Protein AF-A0A954WJZ1-F1 (afdb_monomer_lite)

Foldseek 3Di:
DCPVPQQAPQDDPPPAGDPPQLALDLVQLVLFQVVLLVVLQVVQFLSLLQQLFPQFTAFRWDWDQDPPPRDIDIDQQDFDDPVPDGHNSGRVVLQQDPGRDNHPSGHHPDPDGDGHDLLRLSNQLVQQDPAWGHQQSSQQCCLCQQLVDHADDDDPPDDPDQDPALQDDSLVSCPVCVPPVNCSRSVRTNQLRLLLSCAISSSHGHQFDWGWDPVQQQVDADPVRGGSTYTDTDGGQNKGWDDPSVDPQLTDIDRHVSRVSNSSSPDPSSLLSVLQVLLCVLQVHHDDPVCVVLSVQLSCQCVVVNRGPVSSNVSNCPDCSNVDDDDDD

pLDDT: mean 86.02, std 16.54, range [28.98, 98.75]

Radius of gyration: 22.66 Å; chains: 1; bounding box: 57×56×74 Å

Sequence (329 aa):
FANEWEELGGQFPKGFTDIRGALHSPTSLVADTDALIQYVLEQDKEVLRTLLTIDVTYANATWKQDKATRQLVLAPAFVRNENNHRGIGEPHYVYGFEKWPQHQPAQPPSDQPRLGVLMQPAWLVAHSTNFENDPVRRGRWIRERLLGQTVPDLPIDVAAQVPDDPHRTYRDRLTVTRDNKCWKCHQWMDDLGLPFEQFTHYGLHRDAELVEDEATSRKRLHRNGEPIKQFHPQSLDTTGVIDLTEDPQLDGPVRDPYELVRRLADSQRVRQVFVRHAFRYFLGRNETLADASVLQAADRAYVNSGGSFRELVISLLTSDSFLYRVVDD

Secondary structure (DSSP, 8-state):
--HHHHHTTT--STT----TT----HHHHHHHHHHHHHHHHHHTSSHHHHHHH---B-SS--EEE-TTT--EEEPPP----GGG--STTSGGGTTT-SS--SSSSB--SSSS---TGGGSHHHHHHTB-SSSB-HHHHHHHHHHHTS---PPPPPTT--------TTS-HHHHGGGGGSHHHHHHHTTTHHHHGGGGGB-TT--B-SEEEEE-HHHHTTSB-TTS-B---EEEEEPP--EEE-SSS-TTT-EEESSHHHHHHHHHT-HHHHHHHHHHHHHHHHSS---GGGHHHHHHHHHHHHHTTS-HHHHHHHHHTSHHHH--PPP-

Structure (mmCIF, N/CA/C/O backbone):
data_AF-A0A954WJZ1-F1
#
_entry.id   AF-A0A954WJZ1-F1
#
loop_
_atom_site.group_PDB
_atom_site.id
_atom_site.type_symbol
_atom_site.label_atom_id
_atom_site.label_alt_id
_atom_site.label_comp_id
_atom_site.label_asym_id
_atom_site.label_entity_id
_atom_site.label_seq_id
_atom_site.pdbx_PDB_ins_code
_atom_site.Cartn_x
_atom_site.Cartn_y
_atom_site.Cartn_z
_atom_site.occupancy
_atom_site.B_iso_or_equiv
_atom_site.auth_seq_id
_atom_site.auth_comp_id
_atom_site.auth_asym_id
_atom_site.auth_atom_id
_atom_site.pdbx_PDB_model_num
ATOM 1 N N . PHE A 1 1 ? 22.838 6.850 -9.465 1.00 33.59 1 PHE A N 1
ATOM 2 C CA . PHE A 1 1 ? 21.681 7.772 -9.537 1.00 33.59 1 PHE A CA 1
ATOM 3 C C . PHE A 1 1 ? 21.538 8.418 -10.926 1.00 33.59 1 PHE A C 1
ATOM 5 O O . PHE A 1 1 ? 20.743 9.335 -11.062 1.00 33.59 1 PHE A O 1
ATOM 12 N N . ALA A 1 2 ? 22.263 7.954 -11.958 1.00 28.98 2 ALA A N 1
ATOM 13 C CA . ALA A 1 2 ? 22.262 8.539 -13.309 1.00 28.98 2 ALA A CA 1
ATOM 14 C C . ALA A 1 2 ? 22.092 7.489 -14.433 1.00 28.98 2 ALA A C 1
ATOM 16 O O . ALA A 1 2 ? 22.175 7.818 -15.610 1.00 28.98 2 ALA A O 1
ATOM 17 N N . ASN A 1 3 ? 21.868 6.224 -14.078 1.00 37.19 3 ASN A N 1
ATOM 18 C CA . ASN A 1 3 ? 22.307 5.111 -14.911 1.00 37.19 3 ASN A CA 1
ATOM 19 C C . ASN A 1 3 ? 21.265 4.728 -15.981 1.00 37.19 3 ASN A C 1
ATOM 21 O O . ASN A 1 3 ? 21.633 4.585 -17.133 1.00 37.19 3 ASN A O 1
ATOM 25 N N . GLU A 1 4 ? 19.965 4.684 -15.667 1.00 40.34 4 GLU A N 1
ATOM 26 C CA . GLU A 1 4 ? 18.930 4.483 -16.704 1.00 40.34 4 GLU A CA 1
ATOM 27 C C . GLU A 1 4 ? 18.775 5.718 -17.616 1.00 40.34 4 GLU A C 1
ATOM 29 O O . GLU A 1 4 ? 18.411 5.610 -18.782 1.00 40.34 4 GLU A O 1
ATOM 34 N N . TRP A 1 5 ? 19.076 6.922 -17.118 1.00 41.53 5 TRP A N 1
ATOM 35 C CA . TRP A 1 5 ? 18.821 8.177 -17.837 1.00 41.53 5 TRP A CA 1
ATOM 36 C C . TRP A 1 5 ? 19.837 8.483 -18.949 1.00 41.53 5 TRP A C 1
ATOM 38 O O . TRP A 1 5 ? 19.442 8.974 -20.009 1.00 41.53 5 TRP A O 1
ATOM 48 N N . GLU A 1 6 ? 21.127 8.199 -18.730 1.00 38.09 6 GLU A N 1
ATOM 49 C CA . GLU A 1 6 ? 22.155 8.345 -19.776 1.00 38.09 6 GLU A CA 1
ATOM 50 C C . GLU A 1 6 ? 21.966 7.319 -20.903 1.00 38.09 6 GLU A C 1
ATOM 52 O O . GLU A 1 6 ? 22.290 7.597 -22.058 1.00 38.09 6 GLU A O 1
ATOM 57 N N . GLU A 1 7 ? 21.372 6.170 -20.581 1.00 41.75 7 GLU A N 1
ATOM 58 C CA . GLU A 1 7 ? 21.158 5.062 -21.507 1.00 41.75 7 GLU A CA 1
ATOM 59 C C . GLU A 1 7 ? 19.875 5.246 -22.352 1.00 41.75 7 GLU A C 1
ATOM 61 O O . GLU A 1 7 ? 19.848 4.887 -23.527 1.00 41.75 7 GLU A O 1
ATOM 66 N N . LEU A 1 8 ? 18.843 5.919 -21.825 1.00 39.34 8 LEU A N 1
ATOM 67 C CA . LEU A 1 8 ? 17.541 6.121 -22.486 1.00 39.34 8 LEU A CA 1
ATOM 68 C C . LEU A 1 8 ? 17.459 7.265 -23.518 1.00 39.34 8 LEU A C 1
ATOM 70 O O . LEU A 1 8 ? 16.374 7.569 -24.021 1.00 39.34 8 LEU A O 1
ATOM 74 N N . GLY A 1 9 ? 18.562 7.941 -23.850 1.00 37.69 9 GLY A N 1
ATOM 75 C CA . GLY A 1 9 ? 18.594 8.913 -24.958 1.00 37.69 9 GLY A CA 1
ATOM 76 C C . GLY A 1 9 ? 17.612 10.097 -24.849 1.00 37.69 9 GLY A C 1
ATOM 77 O O . GLY A 1 9 ? 17.350 10.775 -25.844 1.00 37.69 9 GLY A O 1
ATOM 78 N N . GLY A 1 10 ? 17.066 10.369 -23.658 1.00 35.94 10 GLY A N 1
ATOM 79 C CA . GLY A 1 10 ? 16.275 11.566 -23.370 1.00 35.94 10 GLY A CA 1
ATOM 80 C C . GLY A 1 10 ? 14.876 11.645 -23.995 1.00 35.94 10 GLY A C 1
ATOM 81 O O . GLY A 1 10 ? 14.373 12.757 -24.147 1.00 35.94 10 GLY A O 1
ATOM 82 N N . GLN A 1 11 ? 14.223 10.532 -24.347 1.00 36.09 11 GLN A N 1
ATOM 83 C CA . GLN A 1 11 ? 12.847 10.570 -24.866 1.00 36.09 11 GLN A CA 1
ATOM 84 C C . GLN A 1 11 ? 11.838 10.011 -23.861 1.00 36.09 11 GLN A C 1
ATOM 86 O O . GLN A 1 11 ? 11.503 8.832 -23.874 1.00 36.09 11 GLN A O 1
ATOM 91 N N . PHE A 1 12 ? 11.293 10.888 -23.020 1.00 45.19 12 PHE A N 1
ATOM 92 C CA . PHE A 1 12 ? 9.946 10.654 -22.503 1.00 45.19 12 PHE A CA 1
ATOM 93 C C . PHE A 1 12 ? 8.913 10.814 -23.639 1.00 45.19 12 PHE A C 1
ATOM 95 O O . PHE A 1 12 ? 9.229 11.421 -24.673 1.00 45.19 12 PHE A O 1
ATOM 102 N N . PRO A 1 13 ? 7.660 10.347 -23.456 1.00 37.84 13 PRO A N 1
ATOM 103 C CA . PRO A 1 13 ? 6.542 10.740 -24.311 1.00 37.84 13 PRO A CA 1
ATOM 104 C C . PRO A 1 13 ? 6.539 12.257 -24.551 1.00 37.84 13 PRO A C 1
ATOM 106 O O . PRO A 1 13 ? 6.867 13.035 -23.650 1.00 37.84 13 PRO A O 1
ATOM 109 N N . LYS A 1 14 ? 6.186 12.684 -25.773 1.00 33.81 14 LYS A N 1
ATOM 110 C CA . LYS A 1 14 ? 6.123 14.105 -26.159 1.00 33.81 14 LYS A CA 1
ATOM 111 C C . LYS A 1 14 ? 5.379 14.914 -25.086 1.00 33.81 14 LYS A C 1
ATOM 113 O O . LYS A 1 14 ? 4.168 14.787 -24.969 1.00 33.81 14 LYS A O 1
ATOM 118 N N . GLY A 1 15 ? 6.110 15.743 -24.337 1.00 39.09 15 GLY A N 1
ATOM 119 C CA . GLY A 1 15 ? 5.565 16.562 -23.246 1.00 39.09 15 GLY A CA 1
ATOM 120 C C . GLY A 1 15 ? 6.453 16.628 -22.002 1.00 39.09 15 GLY A C 1
ATOM 121 O O . GLY A 1 15 ? 6.400 17.619 -21.281 1.00 39.09 15 GLY A O 1
ATOM 122 N N . PHE A 1 16 ? 7.327 15.642 -21.789 1.00 41.12 16 PHE A N 1
ATOM 123 C CA . PHE A 1 16 ? 8.208 15.609 -20.622 1.00 41.12 16 PHE A CA 1
ATOM 124 C C . PHE A 1 16 ? 9.671 15.738 -21.052 1.00 41.12 16 PHE A C 1
ATOM 126 O O . PHE A 1 16 ? 10.186 14.956 -21.843 1.00 41.12 16 PHE A O 1
ATOM 133 N N . THR A 1 17 ? 10.359 16.761 -20.559 1.00 33.97 17 THR A N 1
ATOM 134 C CA . THR A 1 17 ? 11.785 16.971 -20.820 1.00 33.97 17 THR A CA 1
ATOM 135 C C . THR A 1 17 ? 12.510 17.101 -19.493 1.00 33.97 17 THR A C 1
ATOM 137 O O . THR A 1 17 ? 12.150 17.952 -18.687 1.00 33.97 17 THR A O 1
ATOM 140 N N . ASP A 1 18 ? 13.557 16.293 -19.339 1.00 37.16 18 ASP A N 1
ATOM 141 C CA . ASP A 1 18 ? 14.585 16.363 -18.296 1.00 37.16 18 ASP A CA 1
ATOM 142 C C . ASP A 1 18 ? 14.187 15.840 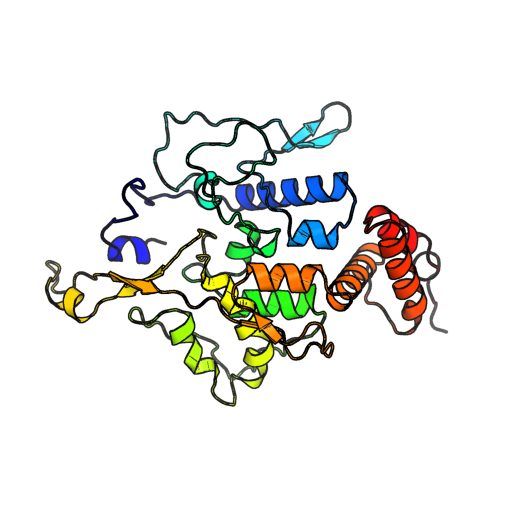-16.893 1.00 37.16 18 ASP A C 1
ATOM 144 O O . ASP A 1 18 ? 13.398 16.442 -16.167 1.00 37.16 18 ASP A O 1
ATOM 148 N N . ILE A 1 19 ? 14.782 14.702 -16.499 1.00 45.09 19 ILE A N 1
ATOM 149 C CA . ILE A 1 19 ? 14.840 14.221 -15.100 1.00 45.09 19 ILE A CA 1
ATOM 150 C C . ILE A 1 19 ? 16.206 14.486 -14.454 1.00 45.09 19 ILE A C 1
ATOM 152 O O . ILE A 1 19 ? 16.438 14.037 -13.329 1.00 45.09 19 ILE A O 1
ATOM 156 N N . ARG A 1 20 ? 17.125 15.225 -15.101 1.00 32.31 20 ARG A N 1
ATOM 157 C CA . ARG A 1 20 ? 18.364 15.629 -14.422 1.00 32.31 20 ARG A CA 1
ATOM 158 C C . ARG A 1 20 ? 18.021 16.489 -13.215 1.00 32.31 20 ARG A C 1
ATOM 160 O O . ARG A 1 20 ? 17.544 17.610 -13.348 1.00 32.31 20 ARG A O 1
ATOM 167 N N . GLY A 1 21 ? 18.274 15.943 -12.031 1.00 37.75 21 GLY A N 1
ATOM 168 C CA . GLY A 1 21 ? 17.964 16.614 -10.776 1.00 37.75 21 GLY A CA 1
ATOM 169 C C . GLY A 1 21 ? 16.488 16.565 -10.395 1.00 37.75 21 GLY A C 1
ATOM 170 O O . GLY A 1 21 ? 16.047 17.454 -9.670 1.00 37.75 21 GLY A O 1
ATOM 171 N N . ALA A 1 22 ? 15.729 15.553 -10.843 1.00 45.59 22 ALA A N 1
ATOM 172 C CA . ALA A 1 22 ? 14.424 15.291 -10.255 1.00 45.59 22 ALA A CA 1
ATOM 173 C C . ALA A 1 22 ? 14.605 15.094 -8.742 1.00 45.59 22 ALA A C 1
ATOM 175 O O . ALA A 1 22 ? 15.172 14.096 -8.293 1.00 45.59 22 ALA A O 1
ATOM 176 N N . LEU A 1 23 ? 14.209 16.101 -7.962 1.00 49.25 23 LEU A N 1
ATOM 177 C CA . LEU A 1 23 ? 14.318 16.097 -6.514 1.00 49.25 23 LEU A CA 1
ATOM 178 C C . LEU A 1 23 ? 13.297 15.092 -5.997 1.00 49.25 23 LEU A C 1
ATOM 180 O O . LEU A 1 23 ? 12.153 15.426 -5.703 1.00 49.25 23 LEU A O 1
ATOM 184 N N . HIS A 1 24 ? 13.714 13.832 -5.904 1.00 62.00 24 HIS A N 1
ATOM 185 C CA . HIS A 1 24 ? 12.973 12.860 -5.132 1.00 62.00 24 HIS A CA 1
ATOM 186 C C . HIS A 1 24 ? 12.892 13.407 -3.703 1.00 62.00 24 HIS A C 1
ATOM 188 O O . HIS A 1 24 ? 13.911 13.560 -3.028 1.00 62.00 24 HIS A O 1
ATOM 194 N N . SER A 1 25 ? 11.681 13.769 -3.279 1.00 72.12 25 SER A N 1
ATOM 195 C CA . SER A 1 25 ? 11.397 14.315 -1.953 1.00 72.12 25 SER A CA 1
ATOM 196 C C . SER A 1 25 ? 10.607 13.274 -1.160 1.00 72.12 25 SER A C 1
ATOM 198 O O . SER A 1 25 ? 9.376 13.360 -1.106 1.00 72.12 25 SER A O 1
ATOM 200 N N . PRO A 1 26 ? 11.275 12.265 -0.559 1.00 78.00 26 PRO A N 1
ATOM 201 C CA . PRO A 1 26 ? 10.601 11.233 0.224 1.00 78.00 26 PRO A CA 1
ATOM 202 C C . PRO A 1 26 ? 9.686 11.819 1.297 1.00 78.00 26 PRO A C 1
ATOM 204 O O . PRO A 1 26 ? 8.586 11.327 1.513 1.00 78.00 26 PRO A O 1
ATOM 207 N N . THR A 1 27 ? 10.113 12.910 1.935 1.00 81.94 27 THR A N 1
ATOM 208 C CA . THR A 1 27 ? 9.340 13.598 2.973 1.00 81.94 27 THR A CA 1
ATOM 209 C C . THR A 1 27 ? 8.032 14.171 2.437 1.00 81.94 27 THR A C 1
ATOM 211 O O . THR A 1 27 ? 7.027 14.114 3.136 1.00 81.94 27 THR A O 1
ATOM 214 N N . SER A 1 28 ? 8.015 14.675 1.199 1.00 83.88 28 SER A N 1
ATOM 215 C CA . SER A 1 28 ? 6.784 15.136 0.550 1.00 83.88 28 SER A CA 1
ATOM 216 C C . SER A 1 28 ? 5.842 13.973 0.243 1.00 83.88 28 SER A C 1
ATOM 218 O O . SER A 1 28 ? 4.664 14.070 0.556 1.00 83.88 28 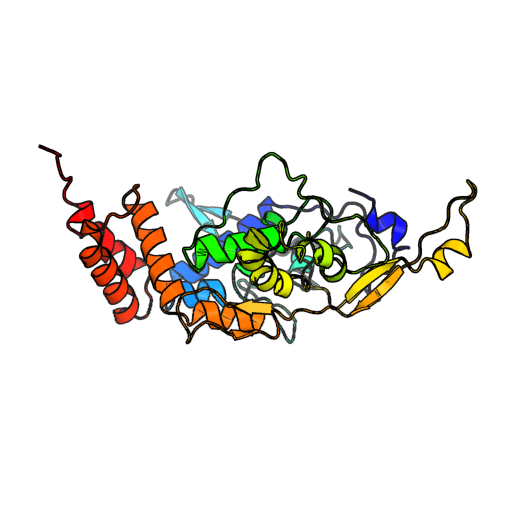SER A O 1
ATOM 220 N N . LEU A 1 29 ? 6.355 12.857 -0.288 1.00 87.31 29 LEU A N 1
ATOM 221 C CA . LEU A 1 29 ? 5.528 11.680 -0.597 1.00 87.31 29 LEU A CA 1
ATOM 222 C C . LEU A 1 29 ? 4.917 11.059 0.667 1.00 87.31 29 LEU A C 1
ATOM 224 O O . LEU A 1 29 ? 3.759 10.635 0.664 1.00 87.31 29 LEU A O 1
ATOM 228 N N . VAL A 1 30 ? 5.690 11.017 1.756 1.00 90.69 30 VAL A N 1
ATOM 229 C CA . VAL A 1 30 ? 5.200 10.584 3.071 1.00 90.69 30 VAL A CA 1
ATOM 230 C C . VAL A 1 30 ? 4.129 11.547 3.572 1.00 90.69 30 VAL A C 1
ATOM 232 O O . VAL A 1 30 ? 3.048 11.091 3.919 1.00 90.69 30 VAL A O 1
ATOM 235 N N . ALA A 1 31 ? 4.366 12.862 3.522 1.00 90.69 31 ALA A N 1
ATOM 236 C CA . ALA A 1 31 ? 3.374 13.852 3.945 1.00 90.69 31 ALA A CA 1
ATOM 237 C C . ALA A 1 31 ? 2.065 13.772 3.137 1.00 90.69 31 ALA A C 1
ATOM 239 O O . ALA A 1 31 ? 0.990 13.941 3.712 1.00 90.69 31 ALA A O 1
ATOM 240 N N . ASP A 1 32 ? 2.150 13.490 1.833 1.00 91.69 32 ASP A N 1
ATOM 241 C CA . ASP A 1 32 ? 0.997 13.263 0.955 1.00 91.69 32 ASP A CA 1
ATOM 242 C C . ASP A 1 32 ? 0.203 12.021 1.382 1.00 91.69 32 ASP A C 1
ATOM 244 O O . ASP A 1 32 ? -1.025 12.054 1.482 1.00 91.69 32 ASP A O 1
ATOM 248 N N . THR A 1 33 ? 0.909 10.933 1.694 1.00 94.81 33 THR A N 1
ATOM 249 C CA . THR A 1 33 ? 0.289 9.683 2.153 1.00 94.81 33 THR A CA 1
ATOM 250 C C . THR A 1 33 ? -0.318 9.838 3.550 1.00 94.81 33 THR A C 1
ATOM 252 O O . THR A 1 33 ? -1.431 9.370 3.785 1.00 94.81 33 THR A O 1
ATOM 255 N N . ASP A 1 34 ? 0.351 10.550 4.457 1.00 95.12 34 ASP A N 1
ATOM 256 C CA . ASP A 1 34 ? -0.151 10.852 5.801 1.00 95.12 34 ASP A CA 1
ATOM 257 C C . ASP A 1 34 ? -1.425 11.701 5.744 1.00 95.12 34 ASP A C 1
ATOM 259 O O . ASP A 1 34 ? -2.383 11.424 6.465 1.00 95.12 34 ASP A O 1
ATOM 263 N N . ALA A 1 35 ? -1.476 12.703 4.858 1.00 95.00 35 ALA A N 1
ATOM 264 C CA . ALA A 1 35 ? -2.672 13.517 4.650 1.00 95.00 35 ALA A CA 1
ATOM 265 C C . ALA A 1 35 ? -3.843 12.680 4.106 1.00 95.00 35 ALA A C 1
ATOM 267 O O . ALA A 1 35 ? -4.976 12.840 4.561 1.00 95.00 35 ALA A O 1
ATOM 268 N N . LEU A 1 36 ? -3.573 11.737 3.193 1.00 96.00 36 LEU A N 1
ATOM 269 C CA . LEU A 1 36 ? -4.583 10.797 2.702 1.00 96.00 36 LEU A CA 1
ATOM 270 C C . LEU A 1 36 ? -5.110 9.896 3.828 1.00 96.00 36 LEU A C 1
ATOM 272 O O . LEU A 1 36 ? -6.320 9.733 3.966 1.00 96.00 36 LEU A O 1
ATOM 276 N N . ILE A 1 37 ? -4.222 9.342 4.657 1.00 96.94 37 ILE A N 1
ATOM 277 C CA . ILE A 1 37 ? -4.607 8.506 5.801 1.00 96.94 37 ILE A CA 1
ATOM 278 C C . ILE A 1 37 ? -5.432 9.318 6.805 1.00 96.94 37 ILE A C 1
ATOM 280 O O . ILE A 1 37 ? -6.484 8.846 7.239 1.00 96.94 37 ILE A O 1
ATOM 284 N N . GLN A 1 38 ? -5.006 10.541 7.142 1.00 95.62 38 GLN A N 1
ATOM 285 C CA . GLN A 1 38 ? -5.766 11.424 8.029 1.00 95.62 38 GLN A CA 1
ATOM 286 C C . GLN A 1 38 ? -7.166 11.681 7.470 1.00 95.62 38 GLN A C 1
ATOM 288 O O . GLN A 1 38 ? -8.141 11.521 8.200 1.00 95.62 38 GLN A O 1
ATOM 293 N N . TYR A 1 39 ? -7.276 12.017 6.182 1.00 96.38 39 TYR A N 1
ATOM 294 C CA . TYR A 1 39 ? -8.562 12.244 5.529 1.00 96.38 39 TYR A CA 1
ATOM 295 C C . TYR A 1 39 ? -9.505 11.044 5.691 1.00 96.38 39 TYR A C 1
ATOM 297 O O . TYR A 1 39 ? -10.660 11.217 6.079 1.00 96.38 39 TYR A O 1
ATOM 305 N N . VAL A 1 40 ? -9.011 9.819 5.473 1.00 98.12 40 VAL A N 1
ATOM 306 C CA . VAL A 1 40 ? -9.813 8.597 5.649 1.00 98.12 40 VAL A CA 1
ATOM 307 C C . VAL A 1 40 ? -10.236 8.393 7.109 1.00 98.12 40 VAL A C 1
ATOM 309 O O . VAL A 1 40 ? -11.395 8.069 7.374 1.00 98.12 40 VAL A O 1
ATOM 312 N N . LEU A 1 41 ? -9.331 8.617 8.066 1.00 96.94 41 LEU A N 1
ATOM 313 C CA . LEU A 1 41 ? -9.622 8.495 9.500 1.00 96.94 41 LEU A CA 1
ATOM 314 C C . LEU A 1 41 ? -10.589 9.572 10.017 1.00 96.94 41 LEU A C 1
ATOM 316 O O . LEU A 1 41 ? -11.298 9.340 10.996 1.00 96.94 41 LEU A O 1
ATOM 320 N N . GLU A 1 42 ? -10.634 10.744 9.384 1.00 96.31 42 GLU A N 1
ATOM 321 C CA . GLU A 1 42 ? -11.599 11.799 9.703 1.00 96.31 42 GLU A CA 1
ATOM 322 C C . GLU A 1 42 ? -13.015 11.450 9.239 1.00 96.31 42 GLU A C 1
ATOM 324 O O . GLU A 1 42 ? -13.969 11.773 9.948 1.00 96.31 42 GLU A O 1
ATOM 329 N N . GLN A 1 43 ? -13.155 10.765 8.096 1.00 97.50 43 GLN A N 1
ATOM 330 C CA . GLN A 1 43 ? -14.452 10.250 7.641 1.00 97.50 43 GLN A CA 1
ATOM 331 C C . GLN A 1 43 ? -14.932 9.062 8.487 1.00 97.50 43 GLN A C 1
ATOM 333 O O . GLN A 1 43 ? -16.136 8.888 8.664 1.00 97.50 43 GLN A O 1
ATOM 338 N N . ASP A 1 44 ? -13.992 8.249 8.984 1.00 98.50 44 ASP A N 1
ATOM 339 C CA . ASP A 1 44 ? -14.218 7.134 9.915 1.00 98.50 44 ASP A CA 1
ATOM 340 C C . ASP A 1 44 ? -15.309 6.139 9.473 1.00 98.50 44 ASP A C 1
ATOM 342 O O . ASP A 1 44 ? -16.102 5.640 10.270 1.00 98.50 44 ASP A O 1
ATOM 346 N N . LYS A 1 45 ? -15.353 5.846 8.170 1.00 98.12 45 LYS A N 1
ATOM 347 C CA . LYS A 1 45 ? -16.317 4.930 7.558 1.00 98.12 45 LYS A CA 1
ATOM 348 C C . LYS A 1 45 ? -15.614 3.980 6.602 1.00 98.12 45 LYS A C 1
ATOM 350 O O . LYS A 1 45 ? -14.819 4.416 5.768 1.00 98.12 45 LYS A O 1
ATOM 355 N N . GLU A 1 46 ? -15.910 2.688 6.735 1.00 98.25 46 GLU A N 1
ATOM 356 C CA . GLU A 1 46 ? -15.281 1.607 5.967 1.00 98.25 46 GLU A CA 1
ATOM 357 C C . GLU A 1 46 ? -13.754 1.773 5.881 1.00 98.25 46 GLU A C 1
ATOM 359 O O . GLU A 1 46 ? -13.157 1.584 4.826 1.00 98.25 46 GLU A O 1
ATOM 364 N N . VAL A 1 47 ? -13.119 2.176 6.991 1.00 98.75 47 VAL A N 1
ATOM 365 C CA . VAL A 1 47 ? -11.754 2.732 7.002 1.00 98.75 47 VAL A CA 1
ATOM 366 C C . VAL A 1 47 ? -10.748 1.854 6.258 1.00 98.75 47 VAL A C 1
ATOM 368 O O . VAL A 1 47 ? -10.024 2.363 5.413 1.00 98.75 47 VAL A O 1
ATOM 371 N N . LEU A 1 48 ? -10.718 0.542 6.510 1.00 98.62 48 LEU A N 1
ATOM 372 C CA . LEU A 1 48 ? -9.804 -0.374 5.827 1.00 98.62 48 LEU A CA 1
ATOM 373 C C . LEU A 1 48 ? -10.047 -0.408 4.317 1.00 98.62 48 LEU A C 1
ATOM 375 O O . LEU A 1 48 ? -9.099 -0.311 3.539 1.00 98.62 48 LEU A O 1
ATOM 379 N N . ARG A 1 49 ? -11.313 -0.535 3.908 1.00 98.62 49 ARG A N 1
ATOM 380 C CA . ARG A 1 49 ? -11.685 -0.577 2.496 1.00 98.62 49 ARG A CA 1
ATOM 381 C C . ARG A 1 49 ? -11.277 0.725 1.817 1.00 98.62 49 ARG A C 1
ATOM 383 O O . ARG A 1 49 ? -10.581 0.694 0.810 1.00 98.62 49 ARG A O 1
ATOM 390 N N . THR A 1 50 ? -11.612 1.861 2.423 1.00 98.50 50 THR A N 1
ATOM 391 C CA . THR A 1 50 ? -11.261 3.193 1.924 1.00 98.50 50 THR A CA 1
ATOM 392 C C . THR A 1 50 ? -9.744 3.398 1.858 1.00 98.50 50 THR A C 1
ATOM 394 O O . THR A 1 50 ? -9.252 3.865 0.838 1.00 98.50 50 THR A O 1
ATOM 397 N N . LEU A 1 51 ? -8.968 2.983 2.868 1.00 98.50 51 LEU A N 1
ATOM 398 C CA . LEU A 1 51 ? -7.497 3.049 2.838 1.00 98.50 51 LEU A CA 1
ATOM 399 C C . LEU A 1 51 ? -6.892 2.273 1.660 1.00 98.50 51 LEU A C 1
ATOM 401 O O . LEU A 1 51 ? -5.843 2.656 1.140 1.00 98.50 51 LEU A O 1
ATOM 405 N N . LEU A 1 52 ? -7.536 1.184 1.243 1.00 98.44 52 LEU A N 1
ATOM 406 C CA . LEU A 1 52 ? -7.083 0.360 0.129 1.00 98.44 52 LEU A CA 1
ATOM 407 C C . LEU A 1 52 ? -7.624 0.845 -1.222 1.00 98.44 52 LEU A C 1
ATOM 409 O O . LEU A 1 52 ? -6.921 0.723 -2.215 1.00 98.44 52 LEU A O 1
ATOM 413 N N . THR A 1 53 ? -8.822 1.429 -1.291 1.00 98.06 53 THR A N 1
ATOM 414 C CA . THR A 1 53 ? -9.492 1.684 -2.579 1.00 98.06 53 THR A CA 1
ATOM 415 C C . THR A 1 53 ? -9.817 3.143 -2.880 1.00 98.06 53 THR A C 1
ATOM 417 O O . THR A 1 53 ? -10.425 3.392 -3.916 1.00 98.06 53 THR A O 1
ATOM 420 N N . ILE A 1 54 ? -9.483 4.100 -2.010 1.00 97.19 54 ILE A N 1
ATOM 421 C CA . ILE A 1 54 ? -9.716 5.526 -2.286 1.00 97.19 54 ILE A CA 1
ATOM 422 C C . ILE A 1 54 ? -8.955 5.959 -3.545 1.00 97.19 54 ILE A C 1
ATOM 424 O O . ILE A 1 54 ? -7.798 5.596 -3.725 1.00 97.19 54 ILE A O 1
ATOM 428 N N . ASP A 1 55 ? -9.603 6.717 -4.421 1.00 95.25 55 ASP A N 1
ATOM 429 C CA . ASP A 1 55 ? -9.094 7.087 -5.748 1.00 95.25 55 ASP A CA 1
ATOM 430 C C . ASP A 1 55 ? -8.686 8.565 -5.868 1.00 95.25 55 ASP A C 1
ATOM 432 O O . ASP A 1 55 ? -8.233 9.019 -6.921 1.00 95.25 55 ASP A O 1
ATOM 436 N N . VAL A 1 56 ? -8.790 9.307 -4.766 1.00 94.38 56 VAL A N 1
ATOM 437 C CA . VAL A 1 56 ? -8.234 10.654 -4.623 1.00 94.38 56 VAL A CA 1
ATOM 438 C C . VAL A 1 56 ? -6.869 10.613 -3.940 1.00 94.38 56 VAL A C 1
ATOM 440 O O . VAL A 1 56 ? -6.538 9.681 -3.207 1.00 94.38 56 VAL A O 1
ATOM 443 N N . THR A 1 57 ? -6.067 11.655 -4.148 1.00 92.19 57 THR A N 1
ATOM 444 C CA . THR A 1 57 ? -4.733 11.776 -3.551 1.00 92.19 57 THR A CA 1
ATOM 445 C C . THR A 1 57 ? -4.455 13.194 -3.067 1.00 92.19 57 THR A C 1
ATOM 447 O O . THR A 1 57 ? -5.060 14.163 -3.529 1.00 92.19 57 THR A O 1
ATOM 450 N N . TYR A 1 58 ? -3.499 13.322 -2.155 1.00 91.62 58 TYR A N 1
ATOM 451 C CA . TYR A 1 58 ? -2.827 14.589 -1.884 1.00 91.62 58 TYR A CA 1
ATOM 452 C C . TYR A 1 58 ? -1.565 14.685 -2.748 1.00 91.62 58 TYR A C 1
ATOM 454 O O . TYR A 1 58 ? -1.024 13.664 -3.177 1.00 91.62 58 TYR A O 1
ATOM 462 N N . ALA A 1 59 ? -1.139 15.912 -3.044 1.00 87.25 59 ALA A N 1
ATOM 463 C CA . ALA A 1 59 ? 0.107 16.183 -3.755 1.00 87.25 59 ALA A CA 1
ATOM 464 C C . ALA A 1 59 ? 0.714 17.486 -3.220 1.00 87.25 59 ALA A C 1
ATOM 466 O O . ALA A 1 59 ? 0.141 18.561 -3.415 1.00 87.25 59 ALA A O 1
ATOM 467 N N . ASN A 1 60 ? 1.875 17.401 -2.568 1.00 81.00 60 ASN A N 1
ATOM 468 C CA . ASN A 1 60 ? 2.490 18.494 -1.804 1.00 81.00 60 ASN A CA 1
ATOM 469 C C . ASN A 1 60 ? 1.627 18.986 -0.619 1.00 81.00 60 ASN A C 1
ATOM 471 O O . ASN A 1 60 ? 1.479 20.186 -0.370 1.00 81.00 60 ASN A O 1
ATOM 475 N N . ALA A 1 61 ? 1.085 18.039 0.141 1.00 87.50 61 ALA A N 1
ATOM 476 C CA . ALA A 1 61 ? 0.542 18.242 1.469 1.00 87.50 61 ALA A CA 1
ATOM 477 C C . ALA A 1 61 ? 1.601 18.868 2.380 1.00 87.50 61 ALA A C 1
ATOM 479 O O . ALA A 1 61 ? 2.763 18.456 2.434 1.00 87.50 61 ALA A O 1
ATOM 480 N N . THR A 1 62 ? 1.185 19.886 3.125 1.00 84.50 62 THR A N 1
ATOM 481 C CA . THR A 1 62 ? 2.042 20.551 4.103 1.00 84.50 62 THR A CA 1
ATOM 482 C C . THR A 1 62 ? 1.308 20.675 5.419 1.00 84.50 62 THR A C 1
ATOM 484 O O . THR A 1 62 ? 0.093 20.852 5.462 1.00 84.50 62 THR A O 1
ATOM 487 N N . TRP A 1 63 ? 2.062 20.585 6.505 1.00 86.44 63 TRP A N 1
ATOM 488 C CA . TRP A 1 63 ? 1.532 20.612 7.857 1.00 86.44 63 TRP A CA 1
ATOM 489 C C . TRP A 1 63 ? 2.031 21.857 8.568 1.00 86.44 63 TRP A C 1
ATOM 491 O O . TRP A 1 63 ? 3.193 22.247 8.433 1.00 86.44 63 TRP A O 1
ATOM 501 N N . LYS A 1 64 ? 1.153 22.490 9.341 1.00 89.06 64 LYS A N 1
ATOM 502 C CA . LYS A 1 64 ? 1.503 23.631 10.188 1.00 89.06 64 LYS A CA 1
ATOM 503 C C . LYS A 1 64 ? 1.002 23.391 11.600 1.00 89.06 64 LYS A C 1
ATOM 505 O O . LYS A 1 64 ? -0.040 22.777 11.797 1.00 89.06 64 LYS A O 1
ATOM 510 N N . GLN A 1 65 ? 1.719 23.912 12.586 1.00 91.31 65 GLN A N 1
ATOM 511 C CA . GLN A 1 65 ? 1.214 23.912 13.950 1.00 91.31 65 GLN A CA 1
ATOM 512 C C . GLN A 1 65 ? 0.141 24.994 14.093 1.00 91.31 65 GLN A C 1
ATOM 514 O O . GLN A 1 65 ? 0.401 26.180 13.863 1.00 91.31 65 GLN A O 1
ATOM 519 N N . ASP A 1 66 ? -1.059 24.591 14.491 1.00 89.88 66 ASP A N 1
ATOM 520 C CA . ASP A 1 66 ? -2.092 25.517 14.917 1.00 89.88 66 ASP A CA 1
ATOM 521 C C . ASP A 1 66 ? -1.645 26.228 16.204 1.00 89.88 66 ASP A C 1
ATOM 523 O O . ASP A 1 66 ? -1.229 25.608 17.186 1.00 89.88 66 ASP A O 1
ATOM 527 N N . LYS A 1 67 ? -1.683 27.564 16.198 1.00 91.94 67 LYS A N 1
ATOM 528 C CA . LYS A 1 67 ? -1.118 28.364 17.295 1.00 91.94 67 LYS A CA 1
ATOM 529 C C . LYS A 1 67 ? -1.928 28.256 18.588 1.00 91.94 67 LYS A C 1
ATOM 531 O O . LYS A 1 67 ? -1.348 28.455 19.655 1.00 91.94 67 LYS A O 1
ATOM 536 N N . ALA A 1 68 ? -3.228 27.971 18.497 1.00 93.38 68 ALA A N 1
ATOM 537 C CA . ALA A 1 68 ? -4.126 27.923 19.645 1.00 93.38 68 ALA A CA 1
ATOM 538 C C . ALA A 1 68 ? -4.096 26.549 20.325 1.00 93.38 68 ALA A C 1
ATOM 540 O O . ALA A 1 68 ? -3.924 26.457 21.536 1.00 93.38 68 ALA A O 1
ATOM 541 N N . THR A 1 69 ? -4.214 25.484 19.538 1.00 92.31 69 THR A N 1
ATOM 542 C CA . THR A 1 69 ? -4.299 24.097 20.019 1.00 92.31 69 THR A CA 1
ATOM 543 C C . THR A 1 69 ? -2.939 23.416 20.135 1.00 92.31 69 THR A C 1
ATOM 545 O O . THR A 1 69 ? -2.832 22.373 20.774 1.00 92.31 69 THR A O 1
ATOM 548 N N . ARG A 1 70 ? -1.894 23.984 19.511 1.00 89.81 70 ARG A N 1
ATOM 549 C CA . ARG A 1 70 ? -0.560 23.376 19.343 1.00 89.81 70 ARG A CA 1
ATOM 550 C C . ARG A 1 70 ? -0.561 22.054 18.569 1.00 89.81 70 ARG A C 1
ATOM 552 O O . ARG A 1 70 ? 0.492 21.423 18.472 1.00 89.81 70 ARG A O 1
ATOM 559 N N . GLN A 1 71 ? -1.690 21.673 17.976 1.00 87.06 71 GLN A N 1
ATOM 560 C CA . GLN A 1 71 ? -1.816 20.489 17.134 1.00 87.06 71 GLN A CA 1
ATOM 561 C C . GLN A 1 71 ? -1.282 20.771 15.727 1.00 87.06 71 GLN A C 1
ATOM 563 O O . GLN A 1 71 ? -1.342 21.903 15.242 1.00 87.06 71 GLN A O 1
ATOM 568 N N . LEU A 1 72 ? -0.733 19.749 15.071 1.00 86.38 72 LEU A N 1
ATOM 569 C CA . LEU A 1 72 ? -0.419 19.828 13.647 1.00 86.38 72 LEU A CA 1
ATOM 570 C C . LEU A 1 72 ? -1.725 19.730 12.861 1.00 86.38 72 LEU A C 1
ATOM 572 O O . LEU A 1 72 ? -2.506 18.810 13.072 1.00 86.38 72 LEU A O 1
ATOM 576 N N . VAL A 1 73 ? -1.948 20.685 11.966 1.00 87.25 73 VAL A N 1
ATOM 577 C CA . VAL A 1 73 ? -3.096 20.709 11.063 1.00 87.25 73 VAL A CA 1
ATOM 578 C C . VAL A 1 73 ? -2.604 20.797 9.630 1.00 87.25 73 VAL A C 1
ATOM 580 O O . VAL A 1 73 ? -1.590 21.449 9.343 1.00 87.25 73 VAL A O 1
ATOM 583 N N . LEU A 1 74 ? -3.341 20.158 8.728 1.00 87.38 74 LEU A N 1
ATOM 584 C CA . LEU A 1 74 ? -3.075 20.258 7.307 1.00 87.38 74 LEU A CA 1
ATOM 585 C C . LEU A 1 74 ? -3.230 21.720 6.862 1.00 87.38 74 LEU A C 1
ATOM 587 O O . LEU A 1 74 ? -4.205 22.405 7.188 1.00 87.38 74 LEU A O 1
ATOM 591 N N . ALA A 1 75 ? -2.231 22.237 6.157 1.00 83.50 75 ALA A N 1
ATOM 592 C CA . ALA A 1 75 ? -2.297 23.565 5.579 1.00 83.50 75 ALA A CA 1
ATOM 593 C C . ALA A 1 75 ? -3.142 23.540 4.292 1.00 83.50 75 ALA A C 1
ATOM 595 O O . ALA A 1 75 ? -3.191 22.517 3.608 1.00 83.50 75 ALA A O 1
ATOM 596 N N . PRO A 1 76 ? -3.796 24.662 3.930 1.00 78.94 76 PRO A N 1
ATOM 597 C CA . PRO A 1 76 ? -4.487 24.766 2.651 1.00 78.94 76 PRO A CA 1
ATOM 598 C C . PRO A 1 76 ? -3.549 24.444 1.488 1.00 78.94 76 PRO A C 1
ATOM 600 O O . PRO A 1 76 ? -2.364 24.783 1.544 1.00 78.94 76 PRO A O 1
ATOM 603 N N . ALA A 1 77 ? -4.100 23.842 0.433 1.00 74.69 77 ALA A N 1
ATOM 604 C CA . ALA A 1 77 ? -3.364 23.576 -0.795 1.00 74.69 77 ALA A CA 1
ATOM 605 C C . ALA A 1 77 ? -2.666 24.860 -1.273 1.00 74.69 77 ALA A C 1
ATOM 607 O O . ALA A 1 77 ? -3.298 25.897 -1.482 1.00 74.69 77 ALA A O 1
ATOM 608 N N . PHE A 1 78 ? -1.343 24.796 -1.406 1.00 66.06 78 PHE A N 1
ATOM 609 C CA . PHE A 1 78 ? -0.533 25.895 -1.907 1.00 66.06 78 PHE A CA 1
ATOM 610 C C . PHE A 1 78 ? 0.018 25.514 -3.276 1.00 66.06 78 PHE A C 1
ATOM 612 O O . PHE A 1 78 ? 0.783 24.557 -3.406 1.00 66.06 78 PHE A O 1
ATOM 619 N N . VAL A 1 79 ? -0.353 26.287 -4.296 1.00 64.12 79 VAL A N 1
ATOM 620 C CA . VAL A 1 79 ? 0.219 26.159 -5.638 1.00 64.12 79 VAL A CA 1
ATOM 621 C C . VAL A 1 79 ? 1.614 26.782 -5.603 1.00 64.12 79 VAL A C 1
ATOM 623 O O . VAL A 1 79 ? 1.754 28.001 -5.484 1.00 64.12 79 VAL A O 1
ATOM 626 N N . ARG A 1 80 ? 2.661 25.951 -5.680 1.00 62.59 80 ARG A N 1
ATOM 627 C CA . ARG A 1 80 ? 4.032 26.453 -5.855 1.00 62.59 80 ARG A CA 1
ATOM 628 C C . ARG A 1 80 ? 4.123 27.223 -7.175 1.00 62.59 80 ARG A C 1
ATOM 630 O O . ARG A 1 80 ? 3.518 26.832 -8.167 1.00 62.59 80 ARG A O 1
ATOM 637 N N . ASN A 1 81 ? 4.884 28.317 -7.184 1.00 59.09 81 ASN A N 1
ATOM 638 C CA . ASN A 1 81 ? 5.075 29.146 -8.374 1.00 59.09 81 ASN A CA 1
ATOM 639 C C . ASN A 1 81 ? 5.741 28.331 -9.502 1.00 59.09 81 ASN A C 1
ATOM 641 O O . ASN A 1 81 ? 6.903 27.946 -9.382 1.00 59.09 81 ASN A O 1
ATOM 645 N N . GLU A 1 82 ? 5.010 28.105 -10.596 1.00 55.84 82 GLU A N 1
ATOM 646 C CA . GLU A 1 82 ? 5.433 27.302 -11.757 1.00 55.84 82 GLU A CA 1
ATOM 647 C C . GLU A 1 82 ? 6.604 27.931 -12.543 1.00 55.84 82 GLU A C 1
ATOM 649 O O . GLU A 1 82 ? 7.240 27.265 -13.359 1.00 55.84 82 GLU A O 1
ATOM 654 N N . ASN A 1 83 ? 6.936 29.205 -12.295 1.00 53.16 83 ASN A N 1
ATOM 655 C CA . ASN A 1 83 ? 7.907 29.954 -13.099 1.00 53.16 83 ASN A CA 1
ATOM 656 C C . ASN A 1 83 ? 9.375 29.527 -12.927 1.00 53.16 83 ASN A C 1
ATOM 658 O O . ASN A 1 83 ? 10.216 30.037 -13.664 1.00 53.16 83 ASN A O 1
ATOM 662 N N . ASN A 1 84 ? 9.704 28.624 -11.995 1.00 47.84 84 ASN A N 1
ATOM 663 C CA . ASN A 1 84 ? 11.099 28.269 -11.707 1.00 47.84 84 ASN A CA 1
ATOM 664 C C . ASN A 1 84 ? 11.483 26.805 -11.970 1.00 47.84 84 ASN A C 1
ATOM 666 O O . ASN A 1 84 ? 12.669 26.493 -11.891 1.00 47.84 84 ASN A O 1
ATOM 670 N N . HIS A 1 85 ? 10.544 25.915 -12.313 1.00 50.06 85 HIS A N 1
ATOM 671 C CA . HIS A 1 85 ? 10.841 24.484 -12.451 1.00 50.06 85 HIS A CA 1
ATOM 672 C C . HIS A 1 85 ? 9.992 23.831 -13.552 1.00 50.06 85 HIS A C 1
ATOM 674 O O . HIS A 1 85 ? 8.788 23.650 -13.403 1.00 50.06 85 HIS A O 1
ATOM 680 N N . ARG A 1 86 ? 10.631 23.465 -14.671 1.00 44.59 86 ARG A N 1
ATOM 681 C CA . ARG A 1 86 ? 10.063 22.602 -15.719 1.00 44.59 86 ARG A CA 1
ATOM 682 C C . ARG A 1 86 ? 10.776 21.251 -15.642 1.00 44.59 86 ARG A C 1
ATOM 684 O O . ARG A 1 86 ? 11.971 21.206 -15.910 1.00 44.59 86 ARG A O 1
ATOM 691 N N . GLY A 1 87 ? 10.071 20.192 -15.246 1.00 50.16 87 GLY A N 1
ATOM 692 C CA . GLY A 1 87 ? 10.594 18.819 -15.212 1.00 50.16 87 GLY A CA 1
ATOM 693 C C . GLY A 1 87 ? 9.890 17.931 -14.182 1.00 50.16 87 GLY A C 1
ATOM 694 O O . GLY A 1 87 ? 9.239 18.436 -13.272 1.00 50.16 87 GLY A O 1
ATOM 695 N N . ILE A 1 88 ? 10.082 16.610 -14.279 1.00 46.41 88 ILE A N 1
ATOM 696 C CA . ILE A 1 88 ? 9.519 15.563 -13.385 1.00 46.41 88 ILE A CA 1
ATOM 697 C C . ILE A 1 88 ? 10.084 15.646 -11.938 1.00 46.41 88 ILE A C 1
ATOM 699 O O . ILE A 1 88 ? 9.829 14.798 -11.091 1.00 46.41 88 ILE A O 1
ATOM 703 N N . GLY A 1 89 ? 10.844 16.694 -11.606 1.00 49.75 89 GLY A N 1
ATOM 704 C CA . GLY A 1 89 ? 11.417 16.913 -10.276 1.00 49.75 89 GLY A CA 1
ATOM 705 C C . GLY A 1 89 ? 10.450 17.384 -9.199 1.00 49.75 89 GLY A C 1
ATOM 706 O O . GLY A 1 89 ? 10.867 17.543 -8.058 1.00 49.75 89 GLY A O 1
ATOM 707 N N . GLU A 1 90 ? 9.186 17.604 -9.545 1.00 61.84 90 GLU A N 1
ATOM 708 C CA . GLU A 1 90 ? 8.154 18.001 -8.597 1.00 61.84 90 GLU A CA 1
ATOM 709 C C . GLU A 1 90 ? 7.176 16.830 -8.355 1.00 61.84 90 GLU A C 1
ATOM 711 O O . GLU A 1 90 ? 6.699 16.226 -9.320 1.00 61.84 90 GLU A O 1
ATOM 716 N N . PRO A 1 91 ? 6.836 16.506 -7.090 1.00 63.72 91 PRO A N 1
ATOM 717 C CA . PRO A 1 91 ? 6.040 15.327 -6.732 1.00 63.72 91 PRO A CA 1
ATOM 718 C C . PRO A 1 91 ? 4.730 15.121 -7.508 1.00 63.72 91 PRO A C 1
ATOM 720 O O . PRO A 1 91 ? 4.340 13.979 -7.733 1.00 63.72 91 PRO A O 1
ATOM 723 N N . HIS A 1 92 ? 4.059 16.191 -7.953 1.00 64.94 92 HIS A N 1
ATOM 724 C CA . HIS A 1 92 ? 2.754 16.109 -8.626 1.00 64.94 92 HIS A CA 1
ATOM 725 C C . HIS A 1 92 ? 2.757 15.271 -9.912 1.00 64.94 92 HIS A C 1
ATOM 727 O O . HIS A 1 92 ? 1.757 14.609 -10.193 1.00 64.94 92 HIS A O 1
ATOM 733 N N . TYR A 1 93 ? 3.875 15.215 -10.642 1.00 72.25 93 TYR A N 1
ATOM 734 C CA . TYR A 1 93 ? 3.983 14.378 -11.841 1.00 72.25 93 TYR A CA 1
ATOM 735 C C . TYR A 1 93 ? 3.922 12.884 -11.520 1.00 72.25 93 TYR A C 1
ATOM 737 O O . TYR A 1 93 ? 3.375 12.109 -12.301 1.00 72.25 93 TYR A O 1
ATOM 745 N N . VAL A 1 94 ? 4.413 12.466 -10.347 1.00 80.75 94 VAL A N 1
ATOM 746 C CA . VAL A 1 94 ? 4.332 11.063 -9.909 1.00 80.75 94 VAL A CA 1
ATOM 747 C C . VAL A 1 94 ? 2.876 10.631 -9.719 1.00 80.75 94 VAL A C 1
ATOM 749 O O . VAL A 1 94 ? 2.502 9.490 -9.998 1.00 80.75 94 VAL A O 1
ATOM 752 N N . TYR A 1 95 ? 2.030 11.577 -9.328 1.00 84.12 95 TYR A N 1
ATOM 753 C CA . TYR A 1 95 ? 0.589 11.403 -9.200 1.00 84.12 95 TYR A CA 1
ATOM 754 C C . TYR A 1 95 ? -0.175 11.562 -10.524 1.00 84.12 95 TYR A C 1
ATOM 756 O O . TYR A 1 95 ? -1.379 11.333 -10.545 1.00 84.12 95 TYR A O 1
ATOM 764 N N . GLY A 1 96 ? 0.505 11.905 -11.623 1.00 80.69 96 GLY A N 1
ATOM 765 C CA . GLY A 1 96 ? -0.096 12.091 -12.946 1.00 80.69 96 GLY A CA 1
ATOM 766 C C . GLY A 1 96 ? -0.672 13.486 -13.194 1.00 80.69 96 GLY A C 1
ATOM 767 O O . GLY A 1 96 ? -1.321 13.695 -14.211 1.00 80.69 96 GLY A O 1
ATOM 768 N N . PHE A 1 97 ? -0.455 14.453 -12.300 1.00 81.62 97 PHE A N 1
ATOM 769 C CA . PHE A 1 97 ? -0.905 15.821 -12.541 1.00 81.62 97 PHE A CA 1
ATOM 770 C C . PHE A 1 97 ? 0.074 16.573 -13.452 1.00 81.62 97 PHE A C 1
ATOM 772 O O . PHE A 1 97 ? 1.280 16.544 -13.223 1.00 81.62 97 PHE A O 1
ATOM 779 N N . GLU A 1 98 ? -0.443 17.320 -14.432 1.00 76.94 98 GLU A N 1
ATOM 780 C CA . GLU A 1 98 ? 0.361 18.271 -15.223 1.00 76.94 98 GLU A CA 1
ATOM 781 C C . GLU A 1 98 ? 0.690 19.555 -14.447 1.00 76.94 98 GLU A C 1
ATOM 783 O O . GLU A 1 98 ? 1.671 20.235 -14.738 1.00 76.94 98 GLU A O 1
ATOM 788 N N . LYS A 1 99 ? -0.163 19.910 -13.480 1.00 77.44 99 LYS A N 1
ATOM 789 C CA . LYS A 1 99 ? -0.051 21.102 -12.631 1.00 77.44 99 LYS A CA 1
ATOM 790 C C . LYS A 1 99 ? -0.458 20.772 -11.208 1.00 77.44 99 LYS A C 1
ATOM 792 O O . LYS A 1 99 ? -1.234 19.849 -10.979 1.00 77.44 99 LYS A O 1
ATOM 797 N N . TRP A 1 100 ? -0.006 21.571 -10.249 1.00 78.50 100 TRP A N 1
ATOM 798 C CA . TRP A 1 100 ? -0.415 21.405 -8.857 1.00 78.50 100 TRP A CA 1
ATOM 799 C C . TRP A 1 100 ? -1.942 21.486 -8.695 1.00 78.50 100 TRP A C 1
ATOM 801 O O . TRP A 1 100 ? -2.551 22.455 -9.162 1.00 78.50 100 TRP A O 1
ATOM 811 N N . PRO A 1 101 ? -2.575 20.519 -8.004 1.00 81.94 101 PRO A N 1
ATOM 812 C CA . PRO A 1 101 ? -4.001 20.593 -7.734 1.00 81.94 101 PRO A CA 1
ATOM 813 C C . PRO A 1 101 ? -4.306 21.766 -6.794 1.00 81.94 101 PRO A C 1
ATOM 815 O O . PRO A 1 101 ? -3.664 21.943 -5.757 1.00 81.94 101 PRO A O 1
ATOM 818 N N . GLN A 1 102 ? -5.311 22.566 -7.160 1.00 82.12 102 GLN A N 1
ATOM 819 C CA . GLN A 1 102 ? -5.735 23.746 -6.392 1.00 82.12 102 GLN A CA 1
ATOM 820 C C . GLN A 1 102 ? -6.574 23.396 -5.155 1.00 82.12 102 GLN A C 1
ATOM 822 O O . GLN A 1 102 ? -6.642 24.180 -4.213 1.00 82.12 102 GLN A O 1
ATOM 827 N N . HIS A 1 103 ? -7.202 22.220 -5.155 1.00 85.69 103 HIS A N 1
ATOM 828 C CA . HIS A 1 103 ? -8.005 21.688 -4.056 1.00 85.69 103 HIS A CA 1
ATOM 829 C C . HIS A 1 103 ? -7.505 20.286 -3.726 1.00 85.69 103 HIS A C 1
ATOM 831 O O . HIS A 1 103 ? -7.086 19.572 -4.634 1.00 85.69 103 HIS A O 1
ATOM 837 N N . GLN A 1 104 ? -7.527 19.907 -2.448 1.00 88.00 104 GLN A N 1
ATOM 838 C CA . GLN A 1 104 ? -7.083 18.590 -1.993 1.00 88.00 104 GLN A CA 1
ATOM 839 C C . GLN A 1 104 ? -8.065 18.021 -0.950 1.00 88.00 104 GLN A C 1
ATOM 841 O O . GLN A 1 104 ? -8.601 18.806 -0.162 1.00 88.00 104 GLN A O 1
ATOM 846 N N . PRO A 1 105 ? -8.309 16.697 -0.931 1.00 93.06 105 PRO A N 1
ATOM 847 C CA . PRO A 1 105 ? -7.735 15.705 -1.843 1.00 93.06 105 PRO A CA 1
ATOM 848 C C . PRO A 1 105 ? -8.248 15.893 -3.282 1.00 93.06 105 PRO A C 1
ATOM 850 O O . PRO A 1 105 ? -9.315 16.465 -3.504 1.00 93.06 105 PRO A O 1
ATOM 853 N N . ALA A 1 106 ? -7.444 15.493 -4.264 1.00 90.88 106 ALA A N 1
ATOM 854 C CA . ALA A 1 106 ? -7.691 15.723 -5.684 1.00 90.88 106 ALA A CA 1
ATOM 855 C C . ALA A 1 106 ? -7.835 14.404 -6.442 1.00 90.88 106 ALA A C 1
ATOM 857 O O . ALA A 1 106 ? -7.104 13.451 -6.171 1.00 90.88 106 ALA A O 1
ATOM 858 N N . GLN A 1 107 ? -8.720 14.385 -7.438 1.00 90.31 107 GLN A N 1
ATOM 859 C CA . GLN A 1 107 ? -8.786 13.300 -8.411 1.00 90.31 107 GLN A CA 1
ATOM 860 C C . GLN A 1 107 ? -7.623 13.442 -9.408 1.00 90.31 107 GLN A C 1
ATOM 862 O O . GLN A 1 107 ? -7.525 14.491 -10.055 1.00 90.31 107 GLN A O 1
ATOM 867 N N . PRO A 1 108 ? -6.753 12.431 -9.570 1.00 84.25 108 PRO A N 1
ATOM 868 C CA . PRO A 1 108 ? -5.766 12.417 -10.645 1.00 84.25 108 PRO A CA 1
ATOM 869 C C . PRO A 1 108 ? -6.437 12.482 -12.029 1.00 84.25 108 PRO A C 1
ATOM 871 O O . PRO A 1 108 ? -7.484 11.858 -12.216 1.00 84.25 108 PRO A O 1
ATOM 874 N N . PRO A 1 109 ? -5.854 13.182 -13.020 1.00 76.62 109 PRO A N 1
ATOM 875 C CA . PRO A 1 109 ? -6.398 13.274 -14.373 1.00 76.62 109 PRO A CA 1
ATOM 876 C C . PRO A 1 109 ? -6.066 12.002 -15.174 1.00 76.62 109 PRO A C 1
ATOM 878 O O . PRO A 1 109 ? -5.271 12.023 -16.107 1.00 76.62 109 PRO A O 1
ATOM 881 N N . SER A 1 110 ? -6.642 10.873 -14.768 1.00 78.00 110 SER A N 1
ATOM 882 C CA . SER A 1 110 ? -6.474 9.565 -15.404 1.00 78.00 110 SER A CA 1
ATOM 883 C C . SER A 1 110 ? -7.814 8.839 -15.444 1.00 78.00 110 SER A C 1
ATOM 885 O O . SER A 1 110 ? -8.566 8.886 -14.471 1.00 78.00 110 SER A O 1
ATOM 887 N N . ASP A 1 111 ? -8.073 8.113 -16.532 1.00 72.81 111 ASP A N 1
ATOM 888 C CA . ASP A 1 111 ? -9.214 7.191 -16.634 1.00 72.81 111 ASP A CA 1
ATOM 889 C C . ASP A 1 111 ? -9.074 6.000 -15.665 1.00 72.81 111 ASP A C 1
ATOM 891 O O . ASP A 1 111 ? -10.048 5.312 -15.358 1.00 72.81 111 ASP A O 1
ATOM 895 N N . GLN A 1 112 ? -7.861 5.773 -15.146 1.00 78.56 112 GLN A N 1
ATOM 896 C CA . GLN A 1 112 ? -7.551 4.745 -14.159 1.00 78.56 112 GLN A CA 1
ATOM 897 C C . GLN A 1 112 ? -6.686 5.326 -13.018 1.00 78.56 112 GLN A C 1
ATOM 899 O O . GLN A 1 112 ? -5.472 5.092 -12.955 1.00 78.56 112 GLN A O 1
ATOM 904 N N . PRO A 1 113 ? -7.281 6.123 -12.109 1.00 84.38 113 PRO A N 1
ATOM 905 C CA . PRO A 1 113 ? -6.560 6.741 -10.997 1.00 84.38 113 PRO A CA 1
ATOM 906 C C . PRO A 1 113 ? -6.023 5.679 -10.033 1.00 84.38 113 PRO A C 1
ATOM 908 O O . PRO A 1 113 ? -6.629 4.623 -9.859 1.00 84.38 113 PRO A O 1
ATOM 911 N N . ARG A 1 114 ? -4.888 5.965 -9.385 1.00 91.38 114 ARG A N 1
ATOM 912 C CA . ARG A 1 114 ? -4.294 5.112 -8.337 1.00 91.38 114 ARG A CA 1
ATOM 913 C C . ARG A 1 114 ? -5.315 4.808 -7.242 1.00 91.38 114 ARG A C 1
ATOM 915 O O . ARG A 1 114 ? -6.086 5.687 -6.877 1.00 91.38 114 ARG A O 1
ATOM 922 N N . LEU A 1 115 ? -5.255 3.602 -6.681 1.00 95.31 115 LEU A N 1
ATOM 923 C CA . LEU A 1 115 ? -6.108 3.194 -5.567 1.00 95.31 115 LEU A CA 1
ATOM 924 C C . LEU A 1 115 ? -5.318 3.042 -4.274 1.00 95.31 115 LEU A C 1
ATOM 926 O O . LEU A 1 115 ? -4.357 2.272 -4.208 1.00 95.31 115 LEU A O 1
ATOM 930 N N . GLY A 1 116 ? -5.789 3.744 -3.249 1.00 96.06 116 GLY A N 1
ATOM 931 C CA . GLY A 1 116 ? -5.375 3.615 -1.863 1.00 96.06 116 GLY A CA 1
ATOM 932 C C . GLY A 1 116 ? -3.877 3.685 -1.637 1.00 96.06 116 GLY A C 1
ATOM 933 O O . GLY A 1 116 ? -3.096 4.111 -2.485 1.00 96.06 116 GLY A O 1
ATOM 934 N N . VAL A 1 117 ? -3.470 3.256 -0.447 1.00 96.94 117 VAL A N 1
ATOM 935 C CA . VAL A 1 117 ? -2.087 3.386 0.025 1.00 96.94 117 VAL A CA 1
ATOM 936 C C . VAL A 1 117 ? -1.105 2.546 -0.801 1.00 96.94 117 VAL A C 1
ATOM 938 O O . VAL A 1 117 ? 0.020 2.982 -1.018 1.00 96.94 117 VAL A O 1
ATOM 941 N N . LEU A 1 118 ? -1.506 1.378 -1.319 1.00 97.62 118 LEU A N 1
ATOM 942 C CA . LEU A 1 118 ? -0.572 0.472 -2.012 1.00 97.62 118 LEU A CA 1
ATOM 943 C C . LEU A 1 118 ? -0.153 0.968 -3.401 1.00 97.62 118 LEU A C 1
ATOM 945 O O . LEU A 1 118 ? 0.838 0.500 -3.953 1.00 97.62 118 LEU A O 1
ATOM 949 N N . MET A 1 119 ? -0.886 1.923 -3.973 1.00 95.88 119 MET A N 1
ATOM 950 C CA . MET A 1 119 ? -0.502 2.581 -5.224 1.00 95.88 119 MET A CA 1
ATOM 951 C C . MET A 1 119 ? 0.059 3.989 -4.998 1.00 95.88 119 MET A C 1
ATOM 953 O O . MET A 1 119 ? 0.385 4.675 -5.972 1.00 95.88 119 MET A O 1
ATOM 957 N N . GLN A 1 120 ? 0.186 4.434 -3.742 1.00 93.88 120 GLN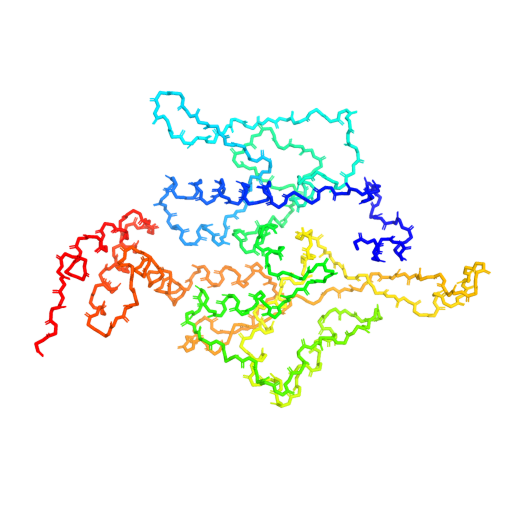 A N 1
ATOM 958 C CA . GLN A 1 120 ? 0.819 5.708 -3.413 1.00 93.88 120 GLN A CA 1
ATOM 959 C C . GLN A 1 120 ? 2.335 5.629 -3.642 1.00 93.88 120 GLN A C 1
ATOM 961 O O . GLN A 1 120 ? 2.962 4.621 -3.294 1.00 93.88 120 GLN A O 1
ATOM 966 N N . PRO A 1 121 ? 2.965 6.700 -4.157 1.00 91.62 121 PRO A N 1
ATOM 967 C CA . PRO A 1 121 ? 4.407 6.735 -4.373 1.00 91.62 121 PRO A CA 1
ATOM 968 C C . PRO A 1 121 ? 5.230 6.421 -3.122 1.00 91.62 121 PRO A C 1
ATOM 970 O O . PRO A 1 121 ? 6.237 5.732 -3.233 1.00 91.62 121 PRO A O 1
ATOM 973 N N . ALA A 1 122 ? 4.798 6.859 -1.933 1.00 93.06 122 ALA A N 1
ATOM 974 C CA . ALA A 1 122 ? 5.523 6.578 -0.693 1.00 93.06 122 ALA A CA 1
ATOM 975 C C . ALA A 1 122 ? 5.647 5.073 -0.415 1.00 93.06 122 ALA A C 1
ATOM 977 O O . ALA A 1 122 ? 6.728 4.604 -0.066 1.00 93.06 122 ALA A O 1
ATOM 978 N N . TRP A 1 123 ? 4.566 4.311 -0.616 1.00 96.38 123 TRP A N 1
ATOM 979 C CA . TRP A 1 123 ? 4.579 2.859 -0.437 1.00 96.38 123 TRP A CA 1
ATOM 980 C C . TRP A 1 123 ? 5.415 2.177 -1.526 1.00 96.38 123 TRP A C 1
ATOM 982 O O . TRP A 1 123 ? 6.280 1.356 -1.226 1.00 96.38 123 TRP A O 1
ATOM 992 N N . LEU A 1 124 ? 5.220 2.570 -2.788 1.00 94.81 124 LEU A N 1
ATOM 993 C CA . LEU A 1 124 ? 5.935 1.994 -3.932 1.00 94.81 124 LEU A CA 1
ATOM 994 C C . LEU A 1 124 ? 7.452 2.168 -3.804 1.00 94.81 124 LEU A C 1
ATOM 996 O O . LEU A 1 124 ? 8.201 1.212 -4.002 1.00 94.81 124 LEU A O 1
ATOM 1000 N N . VAL A 1 125 ? 7.898 3.362 -3.420 1.00 91.31 125 VAL A N 1
ATOM 1001 C CA . VAL A 1 125 ? 9.313 3.688 -3.202 1.00 91.31 125 VAL A CA 1
ATOM 1002 C C . VAL A 1 125 ? 9.866 2.945 -1.985 1.00 91.31 125 VAL A C 1
ATOM 1004 O O . VAL A 1 125 ? 10.943 2.360 -2.067 1.00 91.31 125 VAL A O 1
ATOM 1007 N N . ALA A 1 126 ? 9.129 2.912 -0.867 1.00 93.88 126 ALA A N 1
ATOM 1008 C CA . ALA A 1 126 ? 9.553 2.204 0.346 1.00 93.88 126 ALA A CA 1
ATOM 1009 C C . ALA A 1 126 ? 9.743 0.691 0.124 1.00 93.88 126 ALA A C 1
ATOM 1011 O O . ALA A 1 126 ? 10.519 0.047 0.834 1.00 93.88 126 ALA A O 1
ATOM 1012 N N . HIS A 1 127 ? 9.059 0.132 -0.876 1.00 95.19 127 HIS A N 1
ATOM 1013 C CA . HIS A 1 127 ? 9.156 -1.265 -1.291 1.00 95.19 127 HIS A CA 1
ATOM 1014 C C . HIS A 1 127 ? 9.829 -1.427 -2.660 1.00 95.19 127 HIS A C 1
ATOM 1016 O O . HIS A 1 127 ? 9.457 -2.300 -3.439 1.00 95.19 127 HIS A O 1
ATOM 1022 N N . SER A 1 128 ? 10.819 -0.587 -2.955 1.00 90.88 128 SER A N 1
ATOM 1023 C CA . SER A 1 128 ? 11.707 -0.726 -4.112 1.00 90.88 128 SER A CA 1
ATOM 1024 C C . SER A 1 128 ? 13.173 -0.650 -3.677 1.00 90.88 128 SER A C 1
ATOM 1026 O O . SER A 1 128 ? 13.484 -0.394 -2.510 1.00 90.88 128 SER A O 1
ATOM 1028 N N . THR A 1 129 ? 14.094 -0.908 -4.603 1.00 86.38 129 THR A N 1
ATOM 1029 C CA . THR A 1 129 ? 15.517 -0.624 -4.391 1.00 86.38 129 THR A CA 1
ATOM 1030 C C . THR A 1 129 ? 15.852 0.788 -4.879 1.00 86.38 129 THR A C 1
ATOM 1032 O O . THR A 1 129 ? 15.002 1.503 -5.407 1.00 86.38 129 THR A O 1
ATOM 1035 N N . ASN A 1 130 ? 17.112 1.203 -4.727 1.00 79.81 130 ASN A N 1
ATOM 1036 C CA . ASN A 1 130 ? 17.567 2.506 -5.220 1.00 79.81 130 ASN A CA 1
ATOM 1037 C C . ASN A 1 130 ? 17.550 2.630 -6.753 1.00 79.81 130 ASN A C 1
ATOM 1039 O O . ASN A 1 130 ? 17.651 3.749 -7.252 1.00 79.81 130 ASN A O 1
ATOM 1043 N N . PHE A 1 131 ? 17.514 1.505 -7.474 1.00 78.94 131 PHE A N 1
ATOM 1044 C CA . PHE A 1 131 ? 17.705 1.466 -8.927 1.00 78.94 131 PHE A CA 1
ATOM 1045 C C . PHE A 1 131 ? 16.605 0.705 -9.667 1.00 78.94 131 PHE A C 1
ATOM 1047 O O . PHE A 1 131 ? 16.452 0.889 -10.863 1.00 78.94 131 PHE A O 1
ATOM 1054 N N . GLU A 1 132 ? 15.849 -0.147 -8.976 1.00 82.88 132 GLU A N 1
ATOM 1055 C CA . GLU A 1 132 ? 14.895 -1.064 -9.596 1.00 82.88 132 GLU A CA 1
ATOM 1056 C C . GLU A 1 132 ? 13.670 -1.279 -8.709 1.00 82.88 132 GLU A C 1
ATOM 1058 O O . GLU A 1 132 ? 13.726 -1.126 -7.479 1.00 82.88 132 GLU A O 1
ATOM 1063 N N . ASN A 1 133 ? 12.566 -1.676 -9.341 1.00 88.50 133 ASN A N 1
ATOM 1064 C CA . ASN A 1 133 ? 11.368 -2.137 -8.645 1.00 88.50 133 ASN A CA 1
ATOM 1065 C C . ASN A 1 133 ? 11.718 -3.376 -7.806 1.00 88.50 133 ASN A C 1
ATOM 1067 O O . ASN A 1 133 ? 12.641 -4.117 -8.138 1.00 88.50 133 ASN A O 1
ATOM 1071 N N . ASP A 1 134 ? 10.979 -3.620 -6.725 1.00 92.94 134 ASP A N 1
ATOM 1072 C CA . ASP A 1 134 ? 11.129 -4.849 -5.940 1.00 92.94 134 ASP A CA 1
ATOM 1073 C C . ASP A 1 134 ? 9.748 -5.476 -5.667 1.00 92.94 134 ASP A C 1
ATOM 1075 O O . ASP A 1 134 ? 9.182 -5.332 -4.575 1.00 92.94 134 ASP A O 1
ATOM 1079 N N . PRO A 1 135 ? 9.153 -6.155 -6.668 1.00 95.00 135 PRO A N 1
ATOM 1080 C CA . PRO A 1 135 ? 7.873 -6.838 -6.504 1.00 95.00 135 PRO A CA 1
ATOM 1081 C C . PRO A 1 135 ? 7.937 -7.910 -5.408 1.00 95.00 135 PRO A C 1
ATOM 1083 O O . PRO A 1 135 ? 6.948 -8.124 -4.716 1.00 95.00 135 PRO A O 1
ATOM 1086 N N . VAL A 1 136 ? 9.096 -8.521 -5.149 1.00 95.12 136 VAL A N 1
ATOM 1087 C CA . VAL A 1 136 ? 9.243 -9.518 -4.077 1.00 95.12 136 VAL A CA 1
ATOM 1088 C C . VAL A 1 136 ? 8.984 -8.873 -2.709 1.00 95.12 136 VAL A C 1
ATOM 1090 O O . VAL A 1 136 ? 8.186 -9.385 -1.921 1.00 95.12 136 VAL A O 1
ATOM 1093 N N . ARG A 1 137 ? 9.573 -7.701 -2.427 1.00 95.38 137 ARG A N 1
ATOM 1094 C CA . ARG A 1 137 ? 9.311 -6.944 -1.184 1.00 95.38 137 ARG A CA 1
ATOM 1095 C C . ARG A 1 137 ? 7.879 -6.433 -1.092 1.00 95.38 137 ARG A C 1
ATOM 1097 O O . ARG A 1 137 ? 7.297 -6.487 -0.007 1.00 95.38 137 ARG A O 1
ATOM 1104 N N . ARG A 1 138 ? 7.306 -5.958 -2.202 1.00 97.44 138 ARG A N 1
ATOM 1105 C CA . ARG A 1 138 ? 5.897 -5.521 -2.277 1.00 97.44 138 ARG A CA 1
ATOM 1106 C C . ARG A 1 138 ? 4.951 -6.669 -1.912 1.00 97.44 138 ARG A C 1
ATOM 1108 O O . ARG A 1 138 ? 4.097 -6.520 -1.039 1.00 97.44 138 ARG A O 1
ATOM 1115 N N . GLY A 1 139 ? 5.164 -7.839 -2.511 1.00 97.94 139 GLY A N 1
ATOM 1116 C CA . GLY A 1 139 ? 4.397 -9.052 -2.245 1.00 97.94 139 GLY A CA 1
ATOM 1117 C C . GLY A 1 139 ? 4.566 -9.572 -0.819 1.00 97.94 139 GLY A C 1
ATOM 1118 O O . GLY A 1 139 ? 3.572 -9.880 -0.160 1.00 97.94 139 GLY A O 1
ATOM 1119 N N . ARG A 1 140 ? 5.801 -9.582 -0.291 1.00 97.50 140 ARG A N 1
ATOM 1120 C CA . ARG A 1 140 ? 6.076 -9.909 1.120 1.00 97.50 140 ARG A CA 1
ATOM 1121 C C . ARG A 1 140 ? 5.278 -9.025 2.065 1.00 97.50 140 ARG A C 1
ATOM 1123 O O . ARG A 1 140 ? 4.671 -9.526 3.008 1.00 97.50 140 ARG A O 1
ATOM 1130 N N . TRP A 1 141 ? 5.257 -7.718 1.805 1.00 98.00 141 TRP A N 1
ATOM 1131 C CA . TRP A 1 141 ? 4.509 -6.781 2.632 1.00 98.00 141 TRP A CA 1
ATOM 1132 C C . TRP A 1 141 ? 3.015 -7.115 2.636 1.00 98.00 141 TRP A C 1
ATOM 1134 O O . TRP A 1 141 ? 2.418 -7.181 3.705 1.00 98.00 141 TRP A O 1
ATOM 1144 N N . ILE A 1 142 ? 2.415 -7.404 1.477 1.00 98.62 142 ILE A N 1
ATOM 1145 C CA . ILE A 1 142 ? 0.996 -7.794 1.390 1.00 98.62 142 ILE A CA 1
ATOM 1146 C C . ILE A 1 142 ? 0.747 -9.097 2.159 1.00 98.62 142 ILE A C 1
ATOM 1148 O O . ILE A 1 142 ? -0.180 -9.174 2.971 1.00 98.62 142 ILE A O 1
ATOM 1152 N N . ARG A 1 143 ? 1.609 -10.100 1.964 1.00 98.25 143 ARG A N 1
ATOM 1153 C CA . ARG A 1 143 ? 1.521 -11.400 2.639 1.00 98.25 143 ARG A CA 1
ATOM 1154 C C . ARG A 1 143 ? 1.564 -11.269 4.162 1.00 98.25 143 ARG A C 1
ATOM 1156 O O . ARG A 1 143 ? 0.766 -11.888 4.866 1.00 98.25 143 ARG A O 1
ATOM 1163 N N . GLU A 1 144 ? 2.465 -10.442 4.675 1.00 97.44 144 GLU A N 1
ATOM 1164 C CA . GLU A 1 144 ? 2.662 -10.286 6.115 1.00 97.44 144 GLU A CA 1
ATOM 1165 C C . GLU A 1 144 ? 1.666 -9.317 6.759 1.00 97.44 144 GLU A C 1
ATOM 1167 O O . GLU A 1 144 ? 1.180 -9.574 7.861 1.00 97.44 144 GLU A O 1
ATOM 1172 N N . ARG A 1 145 ? 1.354 -8.200 6.092 1.00 97.44 145 ARG A N 1
ATOM 1173 C CA . ARG A 1 145 ? 0.599 -7.081 6.685 1.00 97.44 145 ARG A CA 1
ATOM 1174 C C . ARG A 1 145 ? -0.892 -7.112 6.393 1.00 97.44 145 ARG A C 1
ATOM 1176 O O . ARG A 1 145 ? -1.659 -6.613 7.210 1.00 97.44 145 ARG A O 1
ATOM 1183 N N . LEU A 1 146 ? -1.309 -7.692 5.266 1.00 98.25 146 LEU A N 1
ATOM 1184 C CA . LEU A 1 146 ? -2.725 -7.806 4.904 1.00 98.25 146 LEU A CA 1
ATOM 1185 C C . LEU A 1 146 ? -3.242 -9.233 5.059 1.00 98.25 146 LEU A C 1
ATOM 1187 O O . LEU A 1 146 ? -4.330 -9.428 5.586 1.00 98.25 146 LEU A O 1
ATOM 1191 N N . LEU A 1 147 ? -2.461 -10.242 4.667 1.00 98.19 147 LEU A N 1
ATOM 1192 C CA . LEU A 1 147 ? -2.879 -11.647 4.781 1.00 98.19 147 LEU A CA 1
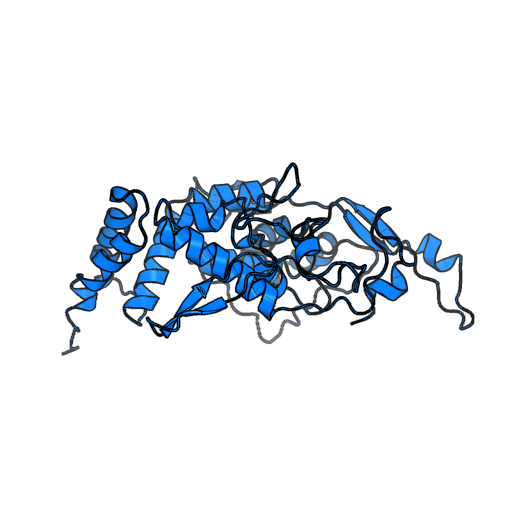ATOM 1193 C C . LEU A 1 147 ? -2.523 -12.279 6.137 1.00 98.19 147 LEU A C 1
ATOM 1195 O O . LEU A 1 147 ? -3.020 -13.365 6.460 1.00 98.19 147 LEU A O 1
ATOM 1199 N N . GLY A 1 148 ? -1.710 -11.592 6.949 1.00 96.31 148 GLY A N 1
ATOM 1200 C CA . GLY A 1 148 ? -1.376 -11.972 8.324 1.00 96.31 148 GLY A CA 1
ATOM 1201 C C . GLY A 1 148 ? -0.585 -13.273 8.433 1.00 96.31 148 GLY A C 1
ATOM 1202 O O . GLY A 1 148 ? -0.698 -13.968 9.445 1.00 96.31 148 GLY A O 1
ATOM 1203 N N . GLN A 1 149 ? 0.150 -13.622 7.377 1.00 96.25 149 GLN A N 1
ATOM 1204 C CA . GLN A 1 149 ? 0.985 -14.817 7.288 1.00 96.25 149 GLN A CA 1
ATOM 1205 C C . GLN A 1 149 ? 2.458 -14.457 7.489 1.00 96.25 149 GLN A C 1
ATOM 1207 O O . GLN A 1 149 ? 2.821 -13.289 7.575 1.00 96.25 149 GLN A O 1
ATOM 1212 N N . THR A 1 150 ? 3.323 -15.460 7.587 1.00 93.75 150 THR A N 1
ATOM 1213 C CA . THR A 1 150 ? 4.766 -15.256 7.742 1.00 93.75 150 THR A CA 1
ATOM 1214 C C . THR A 1 150 ? 5.476 -15.803 6.520 1.00 93.75 150 THR A C 1
ATOM 1216 O O . THR A 1 150 ? 5.226 -16.939 6.121 1.00 93.75 150 THR A O 1
ATOM 1219 N N . VAL A 1 151 ? 6.375 -15.008 5.943 1.00 92.12 151 VAL A N 1
ATOM 1220 C CA . VAL A 1 151 ? 7.293 -15.490 4.913 1.00 92.12 151 VAL A CA 1
ATOM 1221 C C . VAL A 1 151 ? 8.580 -15.962 5.595 1.00 92.12 151 VAL A C 1
ATOM 1223 O O . VAL A 1 151 ? 9.115 -15.218 6.420 1.00 92.12 151 VAL A O 1
ATOM 1226 N N . PRO A 1 152 ? 9.088 -17.171 5.288 1.00 87.44 152 PRO A N 1
ATOM 1227 C CA . PRO A 1 152 ? 10.351 -17.644 5.843 1.00 87.44 152 PRO A CA 1
ATOM 1228 C C . PRO A 1 152 ? 11.511 -16.710 5.492 1.00 87.44 152 PRO A C 1
ATOM 1230 O O . PRO A 1 152 ? 11.590 -16.201 4.371 1.00 87.44 152 PRO A O 1
ATOM 1233 N N . ASP A 1 153 ? 12.432 -16.524 6.435 1.00 85.69 153 ASP A N 1
ATOM 1234 C CA . ASP A 1 153 ? 13.643 -15.747 6.186 1.00 85.69 153 ASP A CA 1
ATOM 1235 C C . ASP A 1 153 ? 14.533 -16.404 5.126 1.00 85.69 153 ASP A C 1
ATOM 1237 O O . ASP A 1 153 ? 14.490 -17.616 4.889 1.00 85.69 153 ASP A O 1
ATOM 1241 N N . LEU A 1 154 ? 15.354 -15.575 4.479 1.00 83.56 154 LEU A N 1
ATOM 1242 C CA . LEU A 1 154 ? 16.290 -16.038 3.467 1.00 83.56 154 LEU A CA 1
ATOM 1243 C C . LEU A 1 154 ? 17.337 -16.964 4.116 1.00 83.56 154 LEU A C 1
ATOM 1245 O O . LEU A 1 154 ? 17.985 -16.555 5.084 1.00 83.56 154 LEU A O 1
ATOM 1249 N N . PRO A 1 155 ? 17.540 -18.189 3.598 1.00 81.12 155 PRO A N 1
ATOM 1250 C CA . PRO A 1 155 ? 18.610 -19.059 4.066 1.00 81.12 155 PRO A CA 1
ATOM 1251 C C . PRO A 1 155 ? 19.986 -18.394 3.918 1.00 81.12 155 PRO A C 1
ATOM 1253 O O . PRO A 1 155 ? 20.234 -17.665 2.958 1.00 81.12 155 PRO A O 1
ATOM 1256 N N . ILE A 1 156 ? 20.898 -18.672 4.855 1.00 80.50 156 ILE A N 1
ATOM 1257 C CA . ILE A 1 156 ? 22.228 -18.034 4.930 1.00 80.50 156 ILE A CA 1
ATOM 1258 C C . ILE A 1 156 ? 23.074 -18.301 3.668 1.00 80.50 156 ILE A C 1
ATOM 1260 O O . ILE A 1 156 ? 23.944 -17.508 3.320 1.00 80.50 156 ILE A O 1
ATOM 1264 N N . ASP A 1 157 ? 22.826 -19.412 2.976 1.00 82.88 157 ASP A N 1
ATOM 1265 C CA . ASP A 1 157 ? 23.563 -19.867 1.795 1.00 82.88 157 ASP A CA 1
ATOM 1266 C C . ASP A 1 157 ? 23.019 -19.321 0.461 1.00 82.88 157 ASP A C 1
ATOM 1268 O O . ASP A 1 157 ? 23.543 -19.662 -0.602 1.00 82.88 157 ASP A O 1
ATOM 1272 N N . VAL A 1 158 ? 21.987 -18.470 0.485 1.00 78.88 158 VAL A N 1
ATOM 1273 C CA . VAL A 1 158 ? 21.356 -17.932 -0.727 1.00 78.88 158 VAL A CA 1
ATOM 1274 C C . VAL A 1 158 ? 21.706 -16.457 -0.916 1.00 78.88 158 VAL A C 1
ATOM 1276 O O . VAL A 1 158 ? 21.290 -15.595 -0.147 1.00 78.88 158 VAL A O 1
ATOM 1279 N N . ALA A 1 159 ? 22.408 -16.144 -2.007 1.00 77.94 159 ALA A N 1
ATOM 1280 C CA . ALA A 1 159 ? 22.519 -14.777 -2.509 1.00 77.94 159 ALA A CA 1
ATOM 1281 C C . ALA A 1 159 ? 21.262 -14.437 -3.329 1.00 77.94 159 ALA A C 1
ATOM 1283 O O . ALA A 1 159 ? 21.150 -14.817 -4.495 1.00 77.94 159 ALA A O 1
ATOM 1284 N N . ALA A 1 160 ? 20.293 -13.762 -2.709 1.00 75.12 160 ALA A N 1
ATOM 1285 C CA . ALA A 1 160 ? 19.068 -13.324 -3.378 1.00 75.12 160 ALA A CA 1
ATOM 1286 C C . ALA A 1 160 ? 19.336 -12.081 -4.238 1.00 75.12 160 ALA A C 1
ATOM 1288 O O . ALA A 1 160 ? 19.114 -10.951 -3.805 1.00 75.12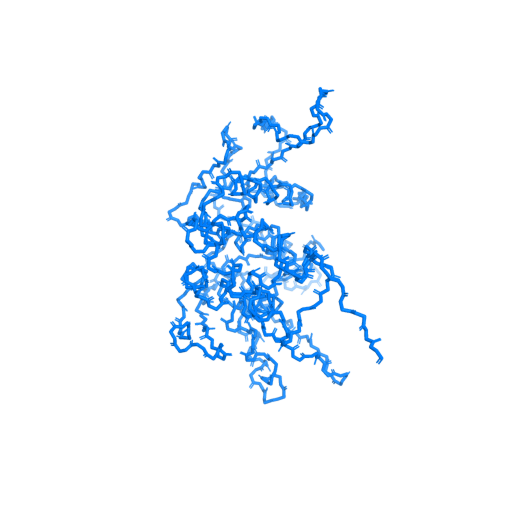 160 ALA A O 1
ATOM 1289 N N . GLN A 1 161 ? 19.838 -12.297 -5.452 1.00 82.56 161 GLN A N 1
ATOM 1290 C CA . GLN A 1 161 ? 20.009 -11.249 -6.451 1.00 82.56 161 GLN A CA 1
ATOM 1291 C C . GLN A 1 161 ? 19.307 -11.658 -7.743 1.00 82.56 161 GLN A C 1
ATOM 1293 O O . GLN A 1 161 ? 19.565 -12.729 -8.293 1.00 82.56 161 GLN A O 1
ATOM 1298 N N . VAL A 1 162 ? 18.420 -10.789 -8.223 1.00 85.69 162 VAL A N 1
ATOM 1299 C CA . VAL A 1 162 ? 17.838 -10.916 -9.558 1.00 85.69 162 VAL A CA 1
ATOM 1300 C C . VAL A 1 162 ? 18.944 -10.601 -10.573 1.00 85.69 162 VAL A C 1
ATOM 1302 O O . VAL A 1 162 ? 19.633 -9.594 -10.395 1.00 85.69 162 VAL A O 1
ATOM 1305 N N . PRO A 1 163 ? 19.165 -11.439 -11.603 1.00 88.69 163 PRO A N 1
ATOM 1306 C CA . PRO A 1 163 ? 20.168 -11.167 -12.625 1.00 88.69 163 PRO A CA 1
ATOM 1307 C C . PRO A 1 163 ? 19.966 -9.784 -13.231 1.00 88.69 163 PRO A C 1
ATOM 1309 O O . PRO A 1 163 ? 18.831 -9.409 -13.512 1.00 88.69 163 PRO A O 1
ATOM 1312 N N . ASP A 1 164 ? 21.048 -9.039 -13.426 1.00 88.12 164 ASP A N 1
ATOM 1313 C CA . ASP A 1 164 ? 21.022 -7.793 -14.188 1.00 88.12 164 ASP A CA 1
ATOM 1314 C C . ASP A 1 164 ? 21.063 -8.148 -15.681 1.00 88.12 164 ASP A C 1
ATOM 1316 O O . ASP A 1 164 ? 22.083 -8.618 -16.186 1.00 88.12 164 ASP A O 1
ATOM 1320 N N . ASP A 1 165 ? 19.914 -8.044 -16.348 1.00 90.12 165 ASP A N 1
ATOM 1321 C CA . ASP A 1 165 ? 19.751 -8.324 -17.777 1.00 90.12 165 ASP A CA 1
ATOM 1322 C C . ASP A 1 165 ? 18.896 -7.206 -18.388 1.00 90.12 165 ASP A C 1
ATOM 1324 O O . ASP A 1 165 ? 17.667 -7.244 -18.268 1.00 90.12 165 ASP A O 1
ATOM 1328 N N . PRO A 1 166 ? 19.515 -6.199 -19.028 1.00 87.56 166 PRO A N 1
ATOM 1329 C CA . PRO A 1 166 ? 18.793 -5.045 -19.550 1.00 87.56 166 PRO A CA 1
ATOM 1330 C C . PRO A 1 166 ? 17.907 -5.398 -20.751 1.00 87.56 166 PRO A C 1
ATOM 1332 O O . PRO A 1 166 ? 17.109 -4.568 -21.173 1.00 87.56 166 PRO A O 1
ATOM 1335 N N . HIS A 1 167 ? 18.015 -6.606 -21.314 1.00 90.56 167 HIS A N 1
ATOM 1336 C CA . HIS A 1 167 ? 17.247 -7.043 -22.484 1.00 90.56 167 HIS A CA 1
ATOM 1337 C C . HIS A 1 167 ? 15.906 -7.692 -22.121 1.00 90.56 167 HIS A C 1
ATOM 1339 O O . HIS A 1 167 ? 15.167 -8.129 -23.006 1.00 90.56 167 HIS A O 1
ATOM 1345 N N . ARG A 1 168 ? 15.596 -7.801 -20.826 1.00 91.19 168 ARG A N 1
ATOM 1346 C CA . ARG A 1 168 ? 14.416 -8.489 -20.303 1.00 91.19 168 ARG A CA 1
ATOM 1347 C C . ARG A 1 168 ? 13.666 -7.610 -19.322 1.00 91.19 168 ARG A C 1
ATOM 1349 O O . ARG A 1 168 ? 14.274 -6.827 -18.601 1.00 91.19 168 ARG A O 1
ATOM 1356 N N . THR A 1 169 ? 12.350 -7.802 -19.247 1.00 91.31 169 THR A N 1
ATOM 1357 C CA . THR A 1 169 ? 11.562 -7.143 -18.204 1.00 91.31 169 THR A CA 1
ATOM 1358 C C . THR A 1 169 ? 11.940 -7.673 -16.823 1.00 91.31 169 THR A C 1
ATOM 1360 O O . THR A 1 169 ? 12.408 -8.808 -16.690 1.00 91.31 169 THR A O 1
ATOM 1363 N N . TYR A 1 170 ? 11.674 -6.908 -15.766 1.00 90.81 170 TYR A N 1
ATOM 1364 C CA . TYR A 1 170 ? 11.903 -7.367 -14.398 1.00 90.81 170 TYR A CA 1
ATOM 1365 C C . TYR A 1 170 ? 11.161 -8.679 -14.093 1.00 90.81 170 TYR A C 1
ATOM 1367 O O . TYR A 1 170 ? 11.720 -9.595 -13.485 1.00 90.81 170 TYR A O 1
ATOM 1375 N N . ARG A 1 171 ? 9.919 -8.819 -14.580 1.00 93.31 171 ARG A N 1
ATOM 1376 C CA . ARG A 1 171 ? 9.144 -10.064 -14.458 1.00 93.31 171 ARG A CA 1
ATOM 1377 C C . ARG A 1 171 ? 9.852 -11.242 -15.132 1.00 93.31 171 ARG A C 1
ATOM 1379 O O . ARG A 1 171 ? 9.931 -12.315 -14.538 1.00 93.31 171 ARG A O 1
ATOM 1386 N N . ASP A 1 172 ? 10.391 -11.048 -16.332 1.00 93.62 172 ASP A N 1
ATOM 1387 C CA . ASP A 1 172 ? 11.131 -12.099 -17.042 1.00 93.62 172 ASP A CA 1
ATOM 1388 C C . ASP A 1 172 ? 12.444 -12.446 -16.332 1.00 93.62 172 ASP A C 1
ATOM 1390 O O . ASP A 1 172 ? 12.850 -13.605 -16.281 1.00 93.62 172 ASP A O 1
ATOM 1394 N N . ARG A 1 173 ? 13.116 -11.457 -15.737 1.00 92.88 173 ARG A N 1
ATOM 1395 C CA . ARG A 1 173 ? 14.330 -11.675 -14.938 1.00 92.88 173 ARG A CA 1
ATOM 1396 C C . ARG A 1 173 ? 14.036 -12.490 -13.679 1.00 92.88 173 ARG A C 1
ATOM 1398 O O . ARG A 1 173 ? 14.860 -13.311 -13.275 1.00 92.88 173 ARG A O 1
ATOM 1405 N N . LEU A 1 174 ? 12.843 -12.339 -13.101 1.00 93.06 174 LEU A N 1
ATOM 1406 C CA . LEU A 1 174 ? 12.390 -13.122 -11.952 1.00 93.06 174 LEU A CA 1
ATOM 1407 C C . LEU A 1 174 ? 12.107 -14.594 -12.263 1.00 93.06 174 LEU A C 1
ATOM 1409 O O . LEU A 1 174 ? 11.939 -15.365 -11.326 1.00 93.06 174 LEU A O 1
ATOM 1413 N N . THR A 1 175 ? 12.123 -15.066 -13.516 1.00 92.12 175 THR A N 1
ATOM 1414 C CA . THR A 1 175 ? 11.882 -16.500 -13.785 1.00 92.12 175 THR A CA 1
ATOM 1415 C C . THR A 1 175 ? 12.894 -17.420 -13.096 1.00 92.12 175 THR A C 1
ATOM 1417 O O . THR A 1 175 ? 12.589 -18.581 -12.835 1.00 92.12 175 THR A O 1
ATOM 1420 N N . VAL A 1 176 ? 14.078 -16.905 -12.742 1.00 90.81 176 VAL A N 1
ATOM 1421 C CA . VAL A 1 176 ? 15.084 -17.641 -11.955 1.00 90.81 176 VAL A CA 1
ATOM 1422 C C . VAL A 1 176 ? 14.581 -18.063 -10.568 1.00 90.81 176 VAL A C 1
ATOM 1424 O O . VAL A 1 176 ? 15.102 -19.007 -9.977 1.00 90.81 176 VAL A O 1
ATOM 1427 N N . THR A 1 177 ? 13.556 -17.393 -10.031 1.00 92.00 177 THR A N 1
ATOM 1428 C CA . THR A 1 177 ? 12.973 -17.708 -8.718 1.00 92.00 177 THR A CA 1
ATOM 1429 C C . THR A 1 177 ? 12.083 -18.948 -8.757 1.00 92.00 177 THR A C 1
ATOM 1431 O O . THR A 1 177 ? 11.736 -19.487 -7.705 1.00 92.00 177 THR A O 1
ATOM 1434 N N . ARG A 1 178 ? 11.747 -19.444 -9.958 1.00 91.94 178 ARG A N 1
ATOM 1435 C CA . ARG A 1 178 ? 10.917 -20.640 -10.163 1.00 91.94 178 ARG A CA 1
ATOM 1436 C C . ARG A 1 178 ? 11.682 -21.949 -9.938 1.00 91.94 178 ARG A C 1
ATOM 1438 O O . ARG A 1 178 ? 11.064 -23.008 -9.880 1.00 91.94 178 ARG A O 1
ATOM 1445 N N . ASP A 1 179 ? 12.998 -21.891 -9.736 1.00 89.94 179 ASP A N 1
ATOM 1446 C CA . ASP A 1 179 ? 13.781 -23.037 -9.276 1.00 89.94 179 ASP A CA 1
ATOM 1447 C C . ASP A 1 179 ? 13.286 -23.541 -7.908 1.00 89.94 179 ASP A C 1
ATOM 1449 O O . ASP A 1 179 ? 13.029 -22.756 -6.993 1.00 89.94 179 ASP A O 1
ATOM 1453 N N . ASN A 1 180 ? 13.251 -24.867 -7.717 1.00 86.12 180 ASN A N 1
ATOM 1454 C CA . ASN A 1 180 ? 12.678 -25.528 -6.531 1.00 86.12 180 ASN A CA 1
ATOM 1455 C C . ASN A 1 180 ? 13.159 -24.975 -5.177 1.00 86.12 180 ASN A C 1
ATOM 1457 O O . ASN A 1 180 ? 12.413 -25.002 -4.200 1.00 86.12 180 ASN A O 1
ATOM 1461 N N . LYS A 1 181 ? 14.415 -24.518 -5.079 1.00 88.44 181 LYS A N 1
ATOM 1462 C CA . LYS A 1 181 ? 14.958 -23.952 -3.833 1.00 88.44 181 LYS A CA 1
ATOM 1463 C C . LYS A 1 181 ? 14.424 -22.543 -3.549 1.00 88.44 181 LYS A C 1
ATOM 1465 O O . LYS A 1 181 ? 14.134 -22.240 -2.397 1.00 88.44 181 LYS A O 1
ATOM 1470 N N . CYS A 1 182 ? 14.267 -21.724 -4.587 1.00 89.75 182 CYS A N 1
ATOM 1471 C CA . CYS A 1 182 ? 13.811 -20.338 -4.507 1.00 89.75 182 CYS A CA 1
ATOM 1472 C C . CYS A 1 182 ? 12.287 -20.287 -4.339 1.00 89.75 182 CYS A C 1
ATOM 1474 O O . CYS A 1 182 ? 11.766 -19.541 -3.505 1.00 89.75 182 CYS A O 1
ATOM 1476 N N . TRP A 1 183 ? 11.573 -21.169 -5.044 1.00 92.50 183 TRP A N 1
ATOM 1477 C CA . TRP A 1 183 ? 10.114 -21.186 -5.057 1.00 92.50 183 TRP A CA 1
ATOM 1478 C C . TRP A 1 183 ? 9.487 -21.486 -3.688 1.00 92.50 183 TRP A C 1
ATOM 1480 O O . TRP A 1 183 ? 8.365 -21.067 -3.423 1.00 92.50 183 TRP A O 1
ATOM 1490 N N . LYS A 1 184 ? 10.239 -22.101 -2.760 1.00 89.00 184 LYS A N 1
ATOM 1491 C CA . LYS A 1 184 ? 9.816 -22.305 -1.361 1.00 89.00 184 LYS A CA 1
ATOM 1492 C C . LYS A 1 184 ? 9.332 -21.020 -0.689 1.00 89.00 184 LYS A C 1
ATOM 1494 O O . LYS A 1 184 ? 8.339 -21.069 0.036 1.00 89.00 184 LYS A O 1
ATOM 1499 N N . CYS A 1 185 ? 10.015 -19.903 -0.939 1.00 91.06 185 CYS A N 1
ATOM 1500 C CA . CYS A 1 185 ? 9.656 -18.597 -0.388 1.00 91.06 185 CYS A CA 1
ATOM 1501 C C . CYS A 1 185 ? 8.941 -17.726 -1.426 1.00 91.06 185 CYS A C 1
ATOM 1503 O O . CYS A 1 185 ? 7.957 -17.075 -1.089 1.00 91.06 185 CYS A O 1
ATOM 1505 N N . HIS A 1 186 ? 9.387 -17.739 -2.685 1.00 94.19 186 HIS A N 1
ATOM 1506 C CA . HIS A 1 186 ? 8.841 -16.868 -3.732 1.00 94.19 186 HIS A CA 1
ATOM 1507 C C . HIS A 1 186 ? 7.363 -17.129 -4.057 1.00 94.19 186 HIS A C 1
ATOM 1509 O O . HIS A 1 186 ? 6.645 -16.173 -4.345 1.00 94.19 186 HIS A O 1
ATOM 1515 N N . GLN A 1 187 ? 6.870 -18.363 -3.876 1.00 94.56 187 GLN A N 1
ATOM 1516 C CA . GLN A 1 187 ? 5.437 -18.681 -3.988 1.00 94.56 187 GLN A CA 1
ATOM 1517 C C . GLN A 1 187 ? 4.542 -17.832 -3.077 1.00 94.56 187 GLN A C 1
ATOM 1519 O O . GLN A 1 187 ? 3.377 -17.620 -3.370 1.00 94.56 187 GLN A O 1
ATOM 1524 N N . TRP A 1 188 ? 5.082 -17.297 -1.980 1.00 95.19 188 TRP A N 1
ATOM 1525 C CA . TRP A 1 188 ? 4.321 -16.471 -1.048 1.00 95.19 188 TRP A CA 1
ATOM 1526 C C . TRP A 1 188 ? 4.301 -14.986 -1.423 1.00 95.19 188 TRP A C 1
ATOM 1528 O O . TRP A 1 188 ? 3.551 -14.230 -0.806 1.00 95.19 188 TRP A O 1
ATOM 1538 N N . MET A 1 189 ? 5.137 -14.548 -2.368 1.00 96.44 189 MET A N 1
ATOM 1539 C CA . MET A 1 189 ? 5.448 -13.131 -2.584 1.00 96.44 189 MET A CA 1
ATOM 1540 C C . MET A 1 189 ? 5.260 -12.694 -4.033 1.00 96.44 189 MET A C 1
ATOM 1542 O O . MET A 1 189 ? 4.578 -11.698 -4.267 1.00 96.44 189 MET A O 1
ATOM 1546 N N . ASP A 1 190 ? 5.853 -13.412 -4.989 1.00 96.25 190 ASP A N 1
ATOM 1547 C CA . ASP A 1 190 ? 6.004 -12.928 -6.365 1.00 96.25 190 ASP A CA 1
ATOM 1548 C C . ASP A 1 190 ? 4.643 -12.580 -6.968 1.00 96.25 190 ASP A C 1
ATOM 1550 O O . ASP A 1 190 ? 4.435 -11.456 -7.419 1.00 96.25 190 ASP A O 1
ATOM 1554 N N . ASP A 1 191 ? 3.677 -13.490 -6.865 1.00 97.12 191 ASP A N 1
ATOM 1555 C CA . ASP A 1 191 ? 2.372 -13.336 -7.511 1.00 97.12 191 ASP A CA 1
ATOM 1556 C C . ASP A 1 191 ? 1.477 -12.264 -6.844 1.00 97.12 191 ASP A C 1
ATOM 1558 O O . ASP A 1 191 ? 0.533 -11.778 -7.470 1.00 97.12 191 ASP A O 1
ATOM 1562 N N . LEU A 1 192 ? 1.811 -11.824 -5.620 1.00 98.31 192 LEU A N 1
ATOM 1563 C CA . LEU A 1 192 ? 1.165 -10.690 -4.939 1.00 98.31 192 LEU A CA 1
ATOM 1564 C C . LEU A 1 192 ? 1.816 -9.342 -5.276 1.00 98.31 192 LEU A C 1
ATOM 1566 O O . LEU A 1 192 ? 1.171 -8.299 -5.172 1.00 98.31 192 LEU A O 1
ATOM 1570 N N . GLY A 1 193 ? 3.101 -9.342 -5.629 1.00 97.75 193 GLY A N 1
ATOM 1571 C CA . GLY A 1 193 ? 3.871 -8.126 -5.878 1.00 97.75 193 GLY A CA 1
ATOM 1572 C C . GLY A 1 193 ? 4.009 -7.752 -7.348 1.00 97.75 193 GLY A C 1
ATOM 1573 O O . GLY A 1 193 ? 3.986 -6.570 -7.687 1.00 97.75 193 GLY A O 1
ATOM 1574 N N . LEU A 1 194 ? 4.098 -8.753 -8.222 1.00 97.25 194 LEU A N 1
ATOM 1575 C CA . LEU A 1 194 ? 4.213 -8.607 -9.669 1.00 97.25 194 LEU A CA 1
ATOM 1576 C C . LEU A 1 194 ? 3.096 -7.768 -10.326 1.00 97.25 194 LEU A C 1
ATOM 1578 O O . LEU A 1 194 ? 3.400 -7.054 -11.285 1.00 97.25 194 LEU A O 1
ATOM 1582 N N . PRO A 1 195 ? 1.841 -7.742 -9.826 1.00 97.69 195 PRO A N 1
ATOM 1583 C CA . PRO A 1 195 ? 0.837 -6.815 -10.344 1.00 97.69 195 PRO A CA 1
ATOM 1584 C C . PRO A 1 195 ? 1.247 -5.340 -10.272 1.00 97.69 195 PRO A C 1
ATOM 1586 O O . PRO A 1 195 ? 0.872 -4.543 -11.129 1.00 97.69 195 PRO A O 1
ATOM 1589 N N . PHE A 1 196 ? 2.069 -4.957 -9.292 1.00 97.25 196 PHE A N 1
ATOM 1590 C CA . PHE A 1 196 ? 2.522 -3.575 -9.125 1.00 97.25 196 PHE A CA 1
ATOM 1591 C C . PHE A 1 196 ? 3.647 -3.174 -10.085 1.00 97.25 196 PHE A C 1
ATOM 1593 O O . PHE A 1 196 ? 4.093 -2.030 -10.023 1.00 97.25 196 PHE A O 1
ATOM 1600 N N . GLU A 1 197 ? 4.093 -4.048 -10.992 1.00 93.75 197 GLU A N 1
ATOM 1601 C CA . GLU A 1 197 ? 5.109 -3.702 -11.997 1.00 93.75 197 GLU A CA 1
ATOM 1602 C C . GLU A 1 197 ? 4.644 -2.631 -12.998 1.00 93.75 197 GLU A C 1
ATOM 1604 O O . GLU A 1 197 ? 5.478 -2.048 -13.686 1.00 93.75 197 GLU A O 1
ATOM 1609 N N . GLN A 1 198 ? 3.357 -2.267 -13.012 1.00 91.38 198 GLN A N 1
ATOM 1610 C CA . GLN A 1 198 ? 2.860 -1.033 -13.648 1.00 91.38 198 GLN A CA 1
ATOM 1611 C C . GLN A 1 198 ? 3.384 0.264 -13.010 1.00 91.38 198 GLN A C 1
ATOM 1613 O O . GLN A 1 198 ? 3.137 1.356 -13.518 1.00 91.38 198 GLN A O 1
ATOM 1618 N N . PHE A 1 199 ? 4.094 0.169 -11.884 1.00 91.19 199 PHE A N 1
ATOM 1619 C CA . PHE A 1 199 ? 4.706 1.303 -11.213 1.00 91.19 199 PHE A CA 1
ATOM 1620 C C . PHE A 1 199 ? 6.215 1.131 -11.072 1.00 91.19 199 PHE A C 1
ATOM 1622 O O . PHE A 1 199 ? 6.693 0.114 -10.561 1.00 91.19 199 PHE A O 1
ATOM 1629 N N . THR A 1 200 ? 6.954 2.173 -11.446 1.00 88.00 200 THR A N 1
ATOM 1630 C CA . THR A 1 200 ? 8.411 2.221 -11.296 1.00 88.00 200 THR A CA 1
ATOM 1631 C C . THR A 1 200 ? 8.835 2.300 -9.827 1.00 88.00 200 THR A C 1
ATOM 1633 O O . THR A 1 200 ? 8.026 2.529 -8.924 1.00 88.00 200 THR A O 1
ATOM 1636 N N . HIS A 1 201 ? 10.137 2.190 -9.583 1.00 84.69 201 HIS A N 1
ATOM 1637 C CA . HIS A 1 201 ? 10.758 2.343 -8.271 1.00 84.69 201 HIS A CA 1
ATOM 1638 C C . HIS A 1 201 ? 10.667 3.768 -7.709 1.00 84.69 201 HIS A C 1
ATOM 1640 O O . HIS A 1 201 ? 10.768 3.960 -6.501 1.00 84.69 201 HIS A O 1
ATOM 1646 N N . TYR A 1 202 ? 10.383 4.758 -8.561 1.00 83.31 202 TYR A N 1
ATOM 1647 C CA . TYR A 1 202 ? 10.020 6.123 -8.159 1.00 83.31 202 TYR A CA 1
ATOM 1648 C C . TYR A 1 202 ? 8.515 6.306 -7.924 1.00 83.31 202 TYR A C 1
ATOM 1650 O O . TYR A 1 202 ? 8.058 7.406 -7.617 1.00 83.31 202 TYR A O 1
ATOM 1658 N N . GLY A 1 203 ? 7.734 5.242 -8.099 1.00 86.31 203 GLY A N 1
ATOM 1659 C CA . GLY A 1 203 ? 6.288 5.258 -7.989 1.00 86.31 203 GLY A CA 1
ATOM 1660 C C . GLY A 1 203 ? 5.571 5.808 -9.218 1.00 86.31 203 GLY A C 1
ATOM 1661 O O . GLY A 1 203 ? 4.357 5.945 -9.149 1.00 86.31 203 GLY A O 1
ATOM 1662 N N . LEU A 1 204 ? 6.251 6.110 -10.333 1.00 85.12 204 LEU A N 1
ATOM 1663 C CA . LEU A 1 204 ? 5.614 6.589 -11.571 1.00 85.12 204 LEU A CA 1
ATOM 1664 C C . LEU A 1 204 ? 4.796 5.473 -12.222 1.00 85.12 204 LEU A C 1
ATOM 1666 O O . LEU A 1 204 ? 5.243 4.332 -12.261 1.00 85.12 204 LEU A O 1
ATOM 1670 N N . HIS A 1 205 ? 3.618 5.807 -12.745 1.00 86.38 205 HIS A N 1
ATOM 1671 C CA . HIS A 1 205 ? 2.850 4.881 -13.576 1.00 86.38 205 HIS A CA 1
ATOM 1672 C C . HIS A 1 205 ? 3.557 4.676 -14.920 1.00 86.38 205 HIS A C 1
ATOM 1674 O O . HIS A 1 205 ? 4.097 5.632 -15.482 1.00 86.38 205 HIS A O 1
ATOM 1680 N N . ARG A 1 206 ? 3.549 3.445 -15.432 1.00 84.44 206 ARG A N 1
ATOM 1681 C CA . ARG A 1 206 ? 4.106 3.084 -16.736 1.00 84.44 206 ARG A CA 1
ATOM 1682 C C . ARG A 1 206 ? 3.229 2.044 -17.429 1.00 84.44 206 ARG A C 1
ATOM 1684 O O . ARG A 1 206 ? 2.743 1.122 -16.787 1.00 84.44 206 ARG A O 1
ATOM 1691 N N . ASP A 1 207 ? 3.110 2.168 -18.747 1.00 85.25 207 ASP A N 1
ATOM 1692 C CA . ASP A 1 207 ? 2.394 1.203 -19.600 1.00 85.25 207 ASP A CA 1
ATOM 1693 C C . ASP A 1 207 ? 3.336 0.151 -20.218 1.00 85.25 207 ASP A C 1
ATOM 1695 O O . ASP A 1 207 ? 2.901 -0.880 -20.732 1.00 85.25 207 ASP A O 1
ATOM 1699 N N . ALA A 1 208 ? 4.643 0.422 -20.183 1.00 87.44 208 ALA A N 1
ATOM 1700 C CA . ALA A 1 208 ? 5.696 -0.416 -20.744 1.00 87.44 208 ALA A CA 1
ATOM 1701 C C . ALA A 1 208 ? 6.975 -0.324 -19.900 1.00 87.44 208 ALA A C 1
ATOM 1703 O O . ALA A 1 208 ? 7.252 0.702 -19.273 1.00 87.44 208 ALA A O 1
ATOM 1704 N N . GLU A 1 209 ? 7.773 -1.387 -19.925 1.00 86.50 209 GLU A N 1
ATOM 1705 C CA . GLU A 1 209 ? 9.150 -1.398 -19.435 1.00 86.50 209 GLU A CA 1
ATOM 1706 C C . GLU A 1 209 ? 10.107 -1.131 -20.594 1.00 86.50 209 GLU A C 1
ATOM 1708 O O . GLU A 1 209 ? 9.896 -1.626 -21.695 1.00 86.50 209 GLU A O 1
ATOM 1713 N N . LEU A 1 210 ? 11.144 -0.328 -20.376 1.00 86.44 210 LEU A N 1
ATOM 1714 C CA . LEU A 1 210 ? 12.142 -0.062 -21.406 1.00 86.44 210 LEU A CA 1
ATOM 1715 C C . LEU A 1 210 ? 13.243 -1.109 -21.286 1.00 86.44 210 LEU A C 1
ATOM 1717 O O . LEU A 1 210 ? 13.891 -1.190 -20.249 1.00 86.44 210 LEU A O 1
ATOM 1721 N N . VAL A 1 211 ? 13.449 -1.887 -22.346 1.00 87.38 211 VAL A N 1
ATOM 1722 C CA . VAL A 1 211 ? 14.495 -2.915 -22.410 1.00 87.38 211 VAL A CA 1
ATOM 1723 C C . VAL A 1 211 ? 15.472 -2.587 -23.534 1.00 87.38 211 VAL A C 1
ATOM 1725 O O . VAL A 1 211 ? 15.093 -2.037 -24.575 1.00 87.38 211 VAL A O 1
ATOM 1728 N N . GLU A 1 212 ? 16.748 -2.880 -23.317 1.00 86.94 212 GLU A N 1
ATOM 1729 C CA . GLU A 1 212 ? 17.811 -2.609 -24.273 1.00 86.94 212 GLU A CA 1
ATOM 1730 C C . GLU A 1 212 ? 17.646 -3.492 -25.521 1.00 86.94 212 GLU A C 1
ATOM 1732 O O . GLU A 1 212 ? 17.591 -4.720 -25.442 1.00 86.94 212 GLU A O 1
ATOM 1737 N N . ASP A 1 213 ? 17.629 -2.871 -26.700 1.00 87.62 213 ASP A N 1
ATOM 1738 C CA . ASP A 1 213 ? 17.729 -3.556 -27.986 1.00 87.62 213 ASP A CA 1
ATOM 1739 C C . ASP A 1 213 ? 19.209 -3.731 -28.348 1.00 87.62 213 ASP A C 1
ATOM 1741 O O . ASP A 1 213 ? 19.841 -2.861 -28.953 1.00 87.62 213 ASP A O 1
ATOM 1745 N N . GLU A 1 214 ? 19.754 -4.901 -28.017 1.00 87.69 214 GLU A N 1
ATOM 1746 C CA . GLU A 1 214 ? 21.156 -5.246 -28.264 1.00 87.69 214 GLU A CA 1
ATOM 1747 C C . GLU A 1 214 ? 21.565 -5.066 -29.740 1.00 87.69 214 GLU A C 1
ATOM 1749 O O . GLU A 1 214 ? 22.680 -4.627 -30.057 1.00 87.69 214 GLU A O 1
ATOM 1754 N N . ALA A 1 215 ? 20.661 -5.384 -30.671 1.00 87.12 215 ALA A N 1
ATOM 1755 C CA . ALA A 1 215 ? 20.935 -5.316 -32.097 1.00 87.12 215 ALA A CA 1
ATOM 1756 C C . ALA A 1 215 ? 21.067 -3.869 -32.581 1.00 87.12 215 ALA A C 1
ATOM 1758 O O . ALA A 1 215 ? 21.863 -3.604 -33.485 1.00 87.12 215 ALA A O 1
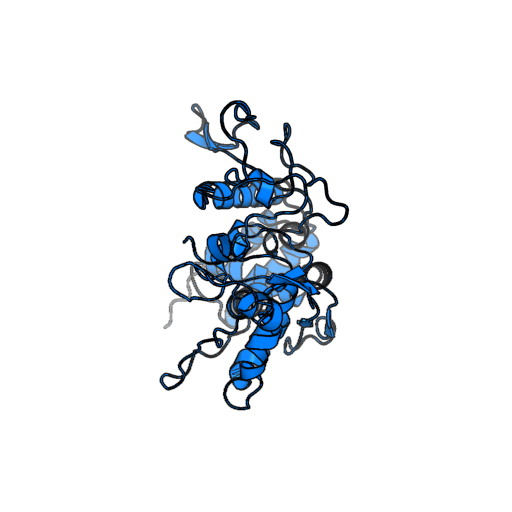ATOM 1759 N N . THR A 1 216 ? 20.308 -2.929 -32.016 1.00 85.75 216 THR A N 1
ATOM 1760 C CA . THR A 1 216 ? 20.431 -1.500 -32.342 1.00 85.75 216 THR A CA 1
ATOM 1761 C C . THR A 1 216 ? 21.518 -0.800 -31.537 1.00 85.75 216 THR A C 1
ATOM 1763 O O . THR A 1 216 ? 22.228 0.023 -32.128 1.00 85.75 216 THR A O 1
ATOM 1766 N N . SER A 1 217 ? 21.738 -1.179 -30.273 1.00 85.31 217 SER A N 1
ATOM 1767 C CA . SER A 1 217 ? 22.831 -0.666 -29.437 1.00 85.31 217 SER A CA 1
ATOM 1768 C C . SER A 1 217 ? 24.187 -0.840 -30.121 1.00 85.31 217 SER A C 1
ATOM 1770 O O . SER A 1 217 ? 24.983 0.091 -30.226 1.00 85.31 217 SER A O 1
ATOM 1772 N N . ARG A 1 218 ? 24.434 -2.017 -30.710 1.00 86.75 218 ARG A N 1
ATOM 1773 C CA . ARG A 1 218 ? 25.695 -2.335 -31.406 1.00 86.75 218 ARG A CA 1
ATOM 1774 C C . ARG A 1 218 ? 25.913 -1.566 -32.717 1.00 86.75 218 ARG A C 1
ATOM 1776 O O . ARG A 1 218 ? 27.023 -1.579 -33.245 1.00 86.75 218 ARG A O 1
ATOM 1783 N N . LYS A 1 219 ? 24.890 -0.899 -33.272 1.00 88.25 219 LYS A N 1
ATOM 1784 C CA . LYS A 1 219 ? 25.001 -0.179 -34.562 1.00 88.25 219 LYS A CA 1
ATOM 1785 C C . LYS A 1 219 ? 25.700 1.168 -34.443 1.00 88.25 219 LYS A C 1
ATOM 1787 O O . LYS A 1 219 ? 26.135 1.711 -35.459 1.00 88.25 219 LYS A O 1
ATOM 1792 N N . ARG A 1 220 ? 25.761 1.750 -33.246 1.00 84.12 220 ARG A N 1
ATOM 1793 C CA . ARG A 1 220 ? 26.391 3.051 -33.009 1.00 84.12 220 ARG A CA 1
ATOM 1794 C C . ARG A 1 220 ? 27.305 2.935 -31.805 1.00 84.12 220 ARG A C 1
ATOM 1796 O O . ARG A 1 220 ? 26.895 2.409 -30.783 1.00 84.12 220 ARG A O 1
ATOM 1803 N N . LEU A 1 221 ? 28.525 3.439 -31.936 1.00 87.56 221 LEU A N 1
ATOM 1804 C CA . LEU A 1 221 ? 29.511 3.412 -30.865 1.00 87.56 221 LEU A CA 1
ATOM 1805 C C . LEU A 1 221 ? 29.825 4.840 -30.421 1.00 87.56 221 LEU A C 1
ATOM 1807 O O . LEU A 1 221 ? 29.892 5.763 -31.240 1.00 87.56 221 LEU A O 1
ATOM 1811 N N . HIS A 1 222 ? 30.050 5.011 -29.127 1.00 82.62 222 HIS A N 1
ATOM 1812 C CA . HIS A 1 222 ? 30.706 6.179 -28.573 1.00 82.62 222 HIS A CA 1
ATOM 1813 C C . HIS A 1 222 ? 32.149 6.270 -29.094 1.00 82.62 222 HIS A C 1
ATOM 1815 O O . HIS A 1 222 ? 32.726 5.319 -29.624 1.00 82.62 222 HIS A O 1
ATOM 1821 N N . ARG A 1 223 ? 32.782 7.435 -28.911 1.00 87.38 223 ARG A N 1
ATOM 1822 C CA . ARG A 1 223 ? 34.171 7.664 -29.348 1.00 87.38 223 ARG A CA 1
ATOM 1823 C C . ARG A 1 223 ? 35.181 6.723 -28.671 1.00 87.38 223 ARG A C 1
ATOM 1825 O O . ARG A 1 223 ? 36.245 6.485 -29.232 1.00 87.38 223 ARG A O 1
ATOM 1832 N N . ASN A 1 224 ? 34.855 6.210 -27.485 1.00 88.75 224 ASN A N 1
ATOM 1833 C CA . ASN A 1 224 ? 35.646 5.227 -26.737 1.00 88.75 224 ASN A CA 1
ATOM 1834 C C . ASN A 1 224 ? 35.439 3.774 -27.224 1.00 88.75 224 ASN A C 1
ATOM 1836 O O . ASN A 1 224 ? 36.105 2.880 -26.717 1.00 88.75 224 ASN A O 1
ATOM 1840 N N . GLY A 1 225 ? 34.557 3.540 -28.205 1.00 87.12 225 GLY A N 1
ATOM 1841 C CA . GLY A 1 225 ? 34.263 2.219 -28.765 1.00 87.12 225 GLY A CA 1
ATOM 1842 C C . GLY A 1 225 ? 33.120 1.463 -28.080 1.00 87.12 225 GLY A C 1
ATOM 1843 O O . GLY A 1 225 ? 32.765 0.386 -28.551 1.00 87.12 225 GLY A O 1
ATOM 1844 N N . GLU A 1 226 ? 32.521 2.007 -27.019 1.00 84.69 226 GLU A N 1
ATOM 1845 C CA . GLU A 1 226 ? 31.382 1.377 -26.338 1.00 84.69 226 GLU A CA 1
ATOM 1846 C C . GLU A 1 226 ? 30.079 1.554 -27.136 1.00 84.69 226 GLU A C 1
ATOM 1848 O O . GLU A 1 226 ? 29.871 2.626 -27.716 1.00 84.69 226 GLU A O 1
ATOM 1853 N N . PRO A 1 227 ? 29.186 0.546 -27.182 1.00 84.38 227 PRO A N 1
ATOM 1854 C CA . PRO A 1 227 ? 27.864 0.688 -27.787 1.00 84.38 227 PRO A CA 1
ATOM 1855 C C . PRO A 1 227 ? 27.057 1.828 -27.164 1.00 84.38 227 PRO A C 1
ATOM 1857 O O . PRO A 1 227 ? 26.998 1.967 -25.946 1.00 84.38 227 PRO A O 1
ATOM 1860 N N . ILE A 1 228 ? 26.405 2.627 -28.008 1.00 84.25 228 ILE A N 1
ATOM 1861 C CA . ILE A 1 228 ? 25.392 3.586 -27.565 1.00 84.25 228 ILE A CA 1
ATOM 1862 C C . ILE A 1 228 ? 24.118 2.788 -27.329 1.00 84.25 228 ILE A C 1
ATOM 1864 O O . ILE A 1 228 ? 23.474 2.374 -28.297 1.00 84.25 228 ILE A O 1
ATOM 1868 N N . LYS A 1 229 ? 23.771 2.583 -26.058 1.00 85.19 229 LYS A N 1
ATOM 1869 C CA . LYS A 1 229 ? 22.586 1.821 -25.669 1.00 85.19 229 LYS A CA 1
ATOM 1870 C C . LYS A 1 229 ? 21.316 2.437 -26.254 1.00 85.19 229 LYS A C 1
ATOM 1872 O O . LYS A 1 229 ? 21.142 3.656 -26.266 1.00 85.19 229 LYS A O 1
ATOM 1877 N N . GLN A 1 230 ? 20.451 1.588 -26.792 1.00 84.62 230 GLN A N 1
ATOM 1878 C CA . GLN A 1 230 ? 19.143 1.966 -27.315 1.00 84.62 230 GLN A CA 1
ATOM 1879 C C . GLN A 1 230 ? 18.091 1.047 -26.719 1.00 84.62 230 GLN A C 1
ATOM 1881 O O . GLN A 1 230 ? 18.320 -0.148 -26.568 1.00 84.62 230 GLN A O 1
ATOM 1886 N N . PHE A 1 231 ? 16.932 1.610 -26.398 1.00 86.38 231 PHE A N 1
ATOM 1887 C CA . PHE A 1 231 ? 15.867 0.902 -25.700 1.00 86.38 231 PHE A CA 1
ATOM 1888 C C . PHE A 1 231 ? 14.592 0.928 -26.518 1.00 86.38 231 PHE A C 1
ATOM 1890 O O . PHE A 1 231 ? 14.339 1.867 -27.279 1.00 86.38 231 PHE A O 1
ATOM 1897 N N . HIS A 1 232 ? 13.768 -0.088 -26.317 1.00 82.88 232 HIS A N 1
ATOM 1898 C CA . HIS A 1 232 ? 12.423 -0.145 -26.855 1.00 82.88 232 HIS A CA 1
ATOM 1899 C C . HIS A 1 232 ? 11.423 -0.475 -25.741 1.00 82.88 232 HIS A C 1
ATOM 1901 O O . HIS A 1 232 ? 11.784 -1.126 -24.758 1.00 82.88 232 HIS A O 1
ATOM 1907 N N . PRO A 1 233 ? 10.171 -0.005 -25.858 1.00 87.94 233 PRO A N 1
ATOM 1908 C CA . PRO A 1 233 ? 9.125 -0.360 -24.915 1.00 87.94 233 PRO A CA 1
ATOM 1909 C C . PRO A 1 233 ? 8.708 -1.821 -25.100 1.00 87.94 233 PRO A C 1
ATOM 1911 O O . PRO A 1 233 ? 8.330 -2.236 -26.196 1.00 87.94 233 PRO A O 1
ATOM 1914 N N . GLN A 1 234 ? 8.721 -2.566 -24.004 1.00 88.19 234 GLN A N 1
ATOM 1915 C CA . GLN A 1 234 ? 8.198 -3.915 -23.864 1.00 88.19 234 GLN A CA 1
ATOM 1916 C C . GLN A 1 234 ? 6.922 -3.863 -23.016 1.00 88.19 234 GLN A C 1
ATOM 1918 O O . GLN A 1 234 ? 6.885 -3.227 -21.960 1.00 88.19 234 GLN A O 1
ATOM 1923 N N . SER A 1 235 ? 5.855 -4.509 -23.487 1.00 91.31 235 SER A N 1
ATOM 1924 C CA . SER A 1 235 ? 4.573 -4.535 -22.776 1.00 91.31 235 SER A CA 1
ATOM 1925 C C . SER A 1 235 ? 4.705 -5.181 -21.400 1.00 91.31 235 SER A C 1
ATOM 1927 O O . SER A 1 235 ? 5.406 -6.180 -21.239 1.00 91.31 235 SER A O 1
ATOM 1929 N N . LEU A 1 236 ? 3.989 -4.624 -20.425 1.00 90.81 236 LEU A N 1
ATOM 1930 C CA . LEU A 1 236 ? 3.932 -5.170 -19.076 1.00 90.81 236 LEU A CA 1
ATOM 1931 C C . LEU A 1 236 ? 2.937 -6.327 -18.993 1.00 90.81 236 LEU A C 1
ATOM 1933 O O . LEU A 1 236 ? 1.845 -6.270 -19.557 1.00 90.81 236 LEU A O 1
ATOM 1937 N N . ASP A 1 237 ? 3.296 -7.337 -18.210 1.00 94.88 237 ASP A N 1
ATOM 1938 C CA . ASP A 1 237 ? 2.347 -8.276 -17.624 1.00 94.88 237 ASP A CA 1
ATOM 1939 C C . ASP A 1 237 ? 2.127 -7.858 -16.164 1.00 94.88 237 ASP A C 1
ATOM 1941 O O . ASP A 1 237 ? 3.067 -7.809 -15.365 1.00 94.88 237 ASP A O 1
ATOM 1945 N N . THR A 1 238 ? 0.889 -7.503 -15.830 1.00 95.44 238 THR A N 1
ATOM 1946 C CA . THR A 1 238 ? 0.446 -7.073 -14.493 1.00 95.44 238 THR A CA 1
ATOM 1947 C C . THR A 1 238 ? -0.454 -8.112 -13.825 1.00 95.44 238 THR A C 1
ATOM 1949 O O . THR A 1 238 ? -1.037 -7.852 -12.773 1.00 95.44 238 THR A O 1
ATOM 1952 N N . THR A 1 239 ? -0.544 -9.314 -14.395 1.00 98.06 239 THR A N 1
ATOM 1953 C CA . THR A 1 239 ? -1.314 -10.404 -13.801 1.00 98.06 239 THR A CA 1
ATOM 1954 C C . THR A 1 239 ? -0.632 -10.937 -12.544 1.00 98.06 239 THR A C 1
ATOM 1956 O O . THR A 1 239 ? 0.592 -10.861 -12.383 1.00 98.06 239 THR A O 1
ATOM 1959 N N . GLY A 1 240 ? -1.429 -11.489 -11.638 1.00 97.69 240 GLY A N 1
ATOM 1960 C CA . GLY A 1 240 ? -0.952 -12.116 -10.412 1.00 97.69 240 GLY A CA 1
ATOM 1961 C C . GLY A 1 240 ? -1.954 -13.125 -9.879 1.00 97.69 240 GLY A C 1
ATOM 1962 O O . GLY A 1 240 ? -2.952 -13.444 -10.533 1.00 97.69 240 GLY A O 1
ATOM 1963 N N . VAL A 1 241 ? -1.702 -13.619 -8.674 1.00 98.31 241 VAL A N 1
ATOM 1964 C CA . VAL A 1 241 ? -2.551 -14.607 -8.007 1.00 98.31 241 VAL A CA 1
ATOM 1965 C C . VAL A 1 241 ? -2.580 -14.292 -6.518 1.00 98.31 241 VAL A C 1
ATOM 1967 O O . VAL A 1 241 ? -1.544 -14.032 -5.909 1.00 98.31 241 VAL A O 1
ATOM 1970 N N . ILE A 1 242 ? -3.776 -14.315 -5.930 1.00 98.50 242 ILE A N 1
ATOM 1971 C CA . ILE A 1 242 ? -3.920 -14.447 -4.482 1.00 98.50 242 ILE A CA 1
ATOM 1972 C C . ILE A 1 242 ? -4.067 -15.938 -4.205 1.00 98.50 242 ILE A C 1
ATOM 1974 O O . ILE A 1 242 ? -4.966 -16.574 -4.744 1.00 98.50 242 ILE A O 1
ATOM 1978 N N . ASP A 1 243 ? -3.175 -16.517 -3.423 1.00 97.19 243 ASP A N 1
ATOM 1979 C CA . ASP A 1 243 ? -3.200 -17.939 -3.104 1.00 97.19 243 ASP A CA 1
ATOM 1980 C C . ASP A 1 243 ? -2.747 -18.181 -1.669 1.00 97.19 243 ASP A C 1
ATOM 1982 O O . ASP A 1 243 ? -2.319 -17.258 -0.967 1.00 97.19 243 ASP A O 1
ATOM 1986 N N . LEU A 1 244 ? -2.808 -19.440 -1.235 1.00 95.38 244 LEU A N 1
ATOM 1987 C CA . LEU A 1 244 ? -2.292 -19.877 0.059 1.00 95.38 244 LEU A CA 1
ATOM 1988 C C . LEU A 1 244 ? -2.896 -19.087 1.226 1.00 95.38 244 LEU A C 1
ATOM 1990 O O . LEU A 1 244 ? -2.277 -19.010 2.281 1.00 95.38 244 LEU A O 1
ATOM 1994 N N . THR A 1 245 ? -4.077 -18.478 1.071 1.00 95.50 245 THR A N 1
ATOM 1995 C CA . THR A 1 245 ? -4.681 -17.649 2.126 1.00 95.50 245 THR A CA 1
ATOM 1996 C C . THR A 1 245 ? -5.505 -18.456 3.119 1.00 95.50 245 THR A C 1
ATOM 1998 O O . THR A 1 245 ? -5.958 -17.898 4.116 1.00 95.50 245 THR A O 1
ATOM 2001 N N . GLU A 1 246 ? -5.714 -19.751 2.854 1.00 93.38 246 GLU A N 1
ATOM 2002 C CA . GLU A 1 246 ? -6.679 -20.606 3.564 1.00 93.38 246 GLU A CA 1
ATOM 2003 C C . GLU A 1 246 ? -8.130 -20.091 3.458 1.00 93.38 246 GLU A C 1
ATOM 2005 O O . GLU A 1 246 ? -9.014 -20.566 4.168 1.00 93.38 246 GLU A O 1
ATOM 2010 N N . ASP A 1 247 ? -8.386 -19.137 2.556 1.00 95.69 247 ASP A N 1
ATOM 2011 C CA . ASP A 1 247 ? -9.696 -18.575 2.246 1.00 95.69 247 ASP A CA 1
ATOM 2012 C C . ASP A 1 247 ? -9.978 -18.756 0.741 1.00 95.69 247 ASP A C 1
ATOM 2014 O O . ASP A 1 247 ? -9.571 -17.934 -0.085 1.00 95.69 247 ASP A O 1
ATOM 2018 N N . PRO A 1 248 ? -10.704 -19.823 0.351 1.00 94.19 248 PRO A N 1
ATOM 2019 C CA . PRO A 1 248 ? -11.002 -20.099 -1.052 1.00 94.19 248 PRO A CA 1
ATOM 2020 C C . PRO A 1 248 ? -11.826 -19.013 -1.756 1.00 94.19 248 PRO A C 1
ATOM 2022 O O . PRO A 1 248 ? -11.888 -19.014 -2.982 1.00 94.19 248 PRO A O 1
ATOM 2025 N N . GLN A 1 249 ? -12.497 -18.120 -1.016 1.00 94.75 249 GLN A N 1
ATOM 2026 C CA . GLN A 1 249 ? -13.232 -16.998 -1.614 1.00 94.75 249 GLN A CA 1
ATOM 2027 C C . GLN A 1 249 ? -12.291 -15.849 -1.992 1.00 94.75 249 GLN A C 1
ATOM 2029 O O . GLN A 1 249 ? -12.571 -15.089 -2.922 1.00 94.75 249 GLN A O 1
ATOM 2034 N N . LEU A 1 250 ? -11.169 -15.726 -1.280 1.00 97.06 250 LEU A N 1
ATOM 2035 C CA . LEU A 1 250 ? -10.128 -14.749 -1.562 1.00 97.06 250 LEU A CA 1
ATOM 2036 C C . LEU A 1 250 ? -9.112 -15.256 -2.592 1.00 97.06 250 LEU A C 1
ATOM 2038 O O . LEU A 1 250 ? -8.570 -14.438 -3.332 1.00 97.06 250 LEU A O 1
ATOM 2042 N N . ASP A 1 251 ? -8.871 -16.563 -2.669 1.00 97.88 251 ASP A N 1
ATOM 2043 C CA . ASP A 1 251 ? -7.895 -17.143 -3.595 1.00 97.88 251 ASP A CA 1
ATOM 2044 C C . ASP A 1 251 ? -8.339 -17.050 -5.071 1.00 97.88 251 ASP A C 1
ATOM 2046 O O . ASP A 1 251 ? -9.522 -17.047 -5.412 1.00 97.88 251 ASP A O 1
ATOM 2050 N N . GLY A 1 252 ? -7.382 -16.936 -5.990 1.00 98.31 252 GLY A N 1
ATOM 2051 C CA . GLY A 1 252 ? -7.589 -16.948 -7.438 1.00 98.31 252 GLY A CA 1
ATOM 2052 C C . GLY A 1 252 ? -6.764 -15.902 -8.196 1.00 98.31 252 GLY A C 1
ATOM 2053 O O . GLY A 1 252 ? -6.177 -15.005 -7.584 1.00 98.31 252 GLY A O 1
ATOM 2054 N N . PRO A 1 253 ? -6.753 -15.977 -9.538 1.00 98.44 253 PRO A N 1
ATOM 2055 C CA . PRO A 1 253 ? -6.006 -15.049 -10.382 1.00 98.44 253 PRO A CA 1
ATOM 2056 C C . PRO A 1 253 ? -6.547 -13.619 -10.279 1.00 98.44 253 PRO A C 1
ATOM 2058 O O . PRO A 1 253 ? -7.730 -13.407 -10.013 1.00 98.44 253 PRO A O 1
ATOM 2061 N N . VAL A 1 254 ? -5.680 -12.640 -10.522 1.00 98.50 254 VAL A N 1
ATOM 2062 C CA . VAL A 1 254 ? -6.021 -11.218 -10.652 1.00 98.50 254 VAL A CA 1
ATOM 2063 C C . VAL A 1 254 ? -5.394 -10.662 -11.922 1.00 98.50 254 VAL A C 1
ATOM 2065 O O . VAL A 1 254 ? -4.280 -11.038 -12.292 1.00 98.50 254 VAL A O 1
ATOM 2068 N N . ARG A 1 255 ? -6.111 -9.775 -12.614 1.00 97.62 255 ARG A N 1
ATOM 2069 C CA . ARG A 1 255 ? -5.646 -9.231 -13.900 1.00 97.62 255 ARG A CA 1
ATOM 2070 C C . ARG A 1 255 ? -4.602 -8.130 -13.752 1.00 97.62 255 ARG A C 1
ATOM 2072 O O . ARG A 1 255 ? -3.777 -7.966 -14.638 1.00 97.62 255 ARG A O 1
ATOM 2079 N N . ASP A 1 256 ? -4.696 -7.363 -12.675 1.00 96.88 256 ASP A N 1
ATOM 2080 C CA . ASP A 1 256 ? -3.958 -6.124 -12.457 1.00 96.88 256 ASP A CA 1
ATOM 2081 C C . ASP A 1 256 ? -3.962 -5.797 -10.942 1.00 96.88 256 ASP A C 1
ATOM 2083 O O . ASP A 1 256 ? -4.675 -6.451 -10.161 1.00 96.88 256 ASP A O 1
ATOM 2087 N N . PRO A 1 257 ? -3.192 -4.800 -10.465 1.00 97.25 257 PRO A N 1
ATOM 2088 C CA . PRO A 1 257 ? -3.157 -4.492 -9.041 1.00 97.25 257 PRO A CA 1
ATOM 2089 C C . PRO A 1 257 ? -4.443 -3.799 -8.564 1.00 97.25 257 PRO A C 1
ATOM 2091 O O . PRO A 1 257 ? -4.700 -3.762 -7.364 1.00 97.25 257 PRO A O 1
ATOM 2094 N N . TYR A 1 258 ? -5.289 -3.278 -9.458 1.00 97.62 258 TYR A N 1
ATOM 2095 C CA . TYR A 1 258 ? -6.570 -2.677 -9.081 1.00 97.62 258 TYR A CA 1
ATOM 2096 C C . TYR A 1 258 ? -7.566 -3.748 -8.646 1.00 97.62 258 TYR A C 1
ATOM 2098 O O . TYR A 1 258 ? -8.273 -3.583 -7.654 1.00 97.62 258 TYR A O 1
ATOM 2106 N N . GLU A 1 259 ? -7.626 -4.855 -9.380 1.00 98.19 259 GLU A N 1
ATOM 2107 C CA . GLU A 1 259 ? -8.402 -6.029 -9.005 1.00 98.19 259 GLU A CA 1
ATOM 2108 C C . GLU A 1 259 ? -7.857 -6.666 -7.725 1.00 98.19 259 GLU A C 1
ATOM 2110 O O . GLU A 1 259 ? -8.638 -6.936 -6.813 1.00 98.19 259 GLU A O 1
ATOM 2115 N N . LEU A 1 260 ? -6.531 -6.822 -7.617 1.00 98.69 260 LEU A N 1
ATOM 2116 C CA . LEU A 1 260 ? -5.873 -7.316 -6.403 1.00 98.69 260 LEU A CA 1
ATOM 2117 C C . LEU A 1 260 ? -6.304 -6.519 -5.167 1.00 98.69 260 LEU A C 1
ATOM 2119 O O . LEU A 1 260 ? -6.788 -7.086 -4.189 1.00 98.69 260 LEU A O 1
ATOM 2123 N N . VAL A 1 261 ? -6.156 -5.195 -5.218 1.00 98.31 261 VAL A N 1
ATOM 2124 C CA . VAL A 1 261 ? -6.432 -4.316 -4.081 1.00 98.31 261 VAL A CA 1
ATOM 2125 C C . VAL A 1 261 ? -7.914 -4.310 -3.712 1.00 98.31 261 VAL A C 1
ATOM 2127 O O . VAL A 1 261 ? -8.229 -4.350 -2.526 1.00 98.31 261 VAL A O 1
ATOM 2130 N N . ARG A 1 262 ? -8.833 -4.333 -4.687 1.00 98.38 262 ARG A N 1
ATOM 2131 C CA . ARG A 1 262 ? -10.277 -4.437 -4.406 1.00 98.38 262 ARG A CA 1
ATOM 2132 C C . ARG A 1 262 ? -10.633 -5.763 -3.733 1.00 98.38 262 ARG A C 1
ATOM 2134 O O . ARG A 1 262 ? -11.330 -5.754 -2.726 1.00 98.38 262 ARG A O 1
ATOM 2141 N N . ARG A 1 263 ? -10.096 -6.888 -4.221 1.00 98.31 263 ARG A N 1
ATOM 2142 C CA . ARG A 1 263 ? -10.316 -8.207 -3.600 1.00 98.31 263 ARG A CA 1
ATOM 2143 C C . ARG A 1 263 ? -9.784 -8.263 -2.169 1.00 98.31 263 ARG A C 1
ATOM 2145 O O . ARG A 1 263 ? -10.460 -8.787 -1.289 1.00 98.31 263 ARG A O 1
ATOM 2152 N N . LEU A 1 264 ? -8.602 -7.693 -1.921 1.00 98.69 264 LEU A N 1
ATOM 2153 C CA . LEU A 1 264 ? -8.049 -7.576 -0.569 1.00 98.69 264 LEU A CA 1
ATOM 2154 C C . LEU A 1 264 ? -8.916 -6.674 0.322 1.00 98.69 264 LEU A C 1
ATOM 2156 O O . LEU A 1 264 ? -9.138 -7.001 1.484 1.00 98.69 264 LEU A O 1
ATOM 2160 N N . ALA A 1 265 ? -9.426 -5.566 -0.213 1.00 98.50 265 ALA A N 1
ATOM 2161 C CA . ALA A 1 265 ? -10.256 -4.617 0.523 1.00 98.50 265 ALA A CA 1
ATOM 2162 C C . ALA A 1 265 ? -11.618 -5.190 0.940 1.00 98.50 265 ALA A C 1
ATOM 2164 O O . ALA A 1 265 ? -12.110 -4.862 2.019 1.00 98.50 265 ALA A O 1
ATOM 2165 N N . ASP A 1 266 ? -12.193 -6.068 0.119 1.00 97.75 266 ASP A N 1
ATOM 2166 C CA . ASP A 1 266 ? -13.480 -6.716 0.386 1.00 97.75 266 ASP A CA 1
ATOM 2167 C C . ASP A 1 266 ? -13.330 -8.019 1.215 1.00 97.75 266 ASP A C 1
ATOM 2169 O O . ASP A 1 266 ? -14.318 -8.669 1.561 1.00 97.75 266 ASP A O 1
ATOM 2173 N N . SER A 1 267 ? -12.101 -8.411 1.580 1.00 98.31 267 SER A N 1
ATOM 2174 C CA . SER A 1 267 ? -11.821 -9.662 2.294 1.00 98.31 267 SER A CA 1
ATOM 2175 C C . SER A 1 267 ? -12.069 -9.581 3.804 1.00 98.31 267 SER A C 1
ATOM 2177 O O . SER A 1 267 ? -11.483 -8.763 4.524 1.00 98.31 267 SER A O 1
ATOM 2179 N N . GLN A 1 268 ? -12.833 -10.545 4.330 1.00 97.25 268 GLN A N 1
ATOM 2180 C CA . GLN A 1 268 ? -12.960 -10.755 5.774 1.00 97.25 268 GLN A CA 1
ATOM 2181 C C . GLN A 1 268 ? -11.612 -11.087 6.430 1.00 97.25 268 GLN A C 1
ATOM 2183 O O . GLN A 1 268 ? -11.333 -10.577 7.516 1.00 97.25 268 GLN A O 1
ATOM 2188 N N . ARG A 1 269 ? -10.771 -11.909 5.789 1.00 97.19 269 ARG A N 1
ATOM 2189 C CA . ARG A 1 269 ? -9.448 -12.266 6.316 1.00 97.19 269 ARG A CA 1
ATOM 2190 C C . ARG A 1 269 ? -8.581 -11.023 6.505 1.00 97.19 269 ARG A C 1
ATOM 2192 O O . ARG A 1 269 ? -8.043 -10.815 7.591 1.00 97.19 269 ARG A O 1
ATOM 2199 N N . VAL A 1 270 ? -8.491 -10.173 5.480 1.00 98.56 270 VAL A N 1
ATOM 2200 C CA . VAL A 1 270 ? -7.696 -8.932 5.537 1.00 98.56 270 VAL A CA 1
ATOM 2201 C C . VAL A 1 270 ? -8.212 -7.999 6.632 1.00 98.56 270 VAL A C 1
ATOM 2203 O O . VAL A 1 270 ? -7.430 -7.437 7.400 1.00 98.56 270 VAL A O 1
ATOM 2206 N N . ARG A 1 271 ? -9.535 -7.910 6.792 1.00 98.44 271 ARG A N 1
ATOM 2207 C CA . ARG A 1 271 ? -10.171 -7.149 7.872 1.00 98.44 271 ARG A CA 1
ATOM 2208 C C . ARG A 1 271 ? -9.826 -7.665 9.269 1.00 98.44 271 ARG A C 1
ATOM 2210 O O . ARG A 1 271 ? -9.496 -6.870 10.146 1.00 98.44 271 ARG A O 1
ATOM 2217 N N . GLN A 1 272 ? -9.824 -8.977 9.477 1.00 97.62 272 GLN A N 1
ATOM 2218 C CA . GLN A 1 272 ? -9.427 -9.570 10.757 1.00 97.62 272 GLN A CA 1
ATOM 2219 C C . GLN A 1 272 ? -7.941 -9.338 11.063 1.00 97.62 272 GLN A C 1
ATOM 2221 O O . GLN A 1 272 ? -7.567 -9.092 12.210 1.00 97.62 272 GLN A O 1
ATOM 2226 N N . VAL A 1 273 ? -7.078 -9.369 10.044 1.00 98.12 273 VAL A N 1
ATOM 2227 C CA . VAL A 1 273 ? -5.651 -9.041 10.186 1.00 98.12 273 VAL A CA 1
ATOM 2228 C C . VAL A 1 273 ? -5.457 -7.565 10.542 1.00 98.12 273 VAL A C 1
ATOM 2230 O O . VAL A 1 273 ? -4.669 -7.254 11.437 1.00 98.12 273 VAL A O 1
ATOM 2233 N N . PHE A 1 274 ? -6.226 -6.662 9.931 1.00 98.50 274 PHE A N 1
ATOM 2234 C CA . PHE A 1 274 ? -6.255 -5.246 10.300 1.00 98.50 274 PHE A CA 1
ATOM 2235 C C . PHE A 1 274 ? -6.641 -5.041 11.777 1.00 98.50 274 PHE A C 1
ATOM 2237 O O . PHE A 1 274 ? -5.937 -4.338 12.504 1.00 98.50 274 PHE A O 1
ATOM 2244 N N . VAL A 1 275 ? -7.683 -5.729 12.259 1.00 98.56 275 VAL A N 1
ATOM 2245 C CA . VAL A 1 275 ? -8.090 -5.715 13.679 1.00 98.56 275 VAL A CA 1
ATOM 2246 C C . VAL A 1 275 ? -6.974 -6.234 14.594 1.00 98.56 275 VAL A C 1
ATOM 2248 O O . VAL A 1 275 ? -6.693 -5.625 15.626 1.00 98.56 275 VAL A O 1
ATOM 2251 N N . ARG A 1 276 ? -6.276 -7.313 14.212 1.00 97.88 276 ARG A N 1
ATOM 2252 C CA . ARG A 1 276 ? -5.120 -7.837 14.968 1.00 97.88 276 ARG A CA 1
ATOM 2253 C C . ARG A 1 276 ? -3.975 -6.830 15.037 1.00 97.88 276 ARG A C 1
ATOM 2255 O O . ARG A 1 276 ? -3.358 -6.679 16.088 1.00 97.88 276 ARG A O 1
ATOM 2262 N N . HIS A 1 277 ? -3.684 -6.117 13.951 1.00 98.06 277 HIS A N 1
ATOM 2263 C CA . HIS A 1 277 ? -2.668 -5.065 13.971 1.00 98.06 277 HIS A CA 1
ATOM 2264 C C . HIS A 1 277 ? -3.062 -3.893 14.879 1.00 98.06 277 HIS A C 1
ATOM 2266 O O . HIS A 1 277 ? -2.212 -3.421 15.635 1.00 98.06 277 HIS A O 1
ATOM 2272 N N . ALA A 1 278 ? -4.335 -3.485 14.878 1.00 98.00 278 ALA A N 1
ATOM 2273 C CA . ALA A 1 278 ? -4.842 -2.485 15.816 1.00 98.00 278 ALA A CA 1
ATOM 2274 C C . ALA A 1 278 ? -4.696 -2.955 17.274 1.00 98.00 278 ALA A C 1
ATOM 2276 O O . ALA A 1 278 ? -4.142 -2.227 18.096 1.00 98.00 278 ALA A O 1
ATOM 2277 N N . PHE A 1 279 ? -5.092 -4.196 17.580 1.00 98.00 279 PHE A N 1
ATOM 2278 C CA . PHE A 1 279 ? -4.890 -4.806 18.898 1.00 98.00 279 PHE A CA 1
ATOM 2279 C C . PHE A 1 279 ? -3.425 -4.711 19.336 1.00 98.00 279 PHE A C 1
ATOM 2281 O O . PHE A 1 279 ? -3.133 -4.168 20.398 1.00 98.00 279 PHE A O 1
ATOM 2288 N N . ARG A 1 280 ? -2.489 -5.175 18.496 1.00 97.00 280 ARG A N 1
ATOM 2289 C CA . ARG A 1 280 ? -1.056 -5.196 18.832 1.00 97.00 280 ARG A CA 1
ATOM 2290 C C . ARG A 1 280 ? -0.499 -3.811 19.116 1.00 97.00 280 ARG A C 1
ATOM 2292 O O . ARG A 1 280 ? 0.312 -3.653 20.024 1.00 97.00 280 ARG A O 1
ATOM 2299 N N . TYR A 1 281 ? -0.931 -2.825 18.335 1.00 97.06 281 TYR A N 1
ATOM 2300 C CA . TYR A 1 281 ? -0.503 -1.446 18.500 1.00 97.06 281 TYR A CA 1
ATOM 2301 C C . TYR A 1 281 ? -1.016 -0.851 19.817 1.00 97.06 281 TYR A C 1
ATOM 2303 O O . TYR A 1 281 ? -0.222 -0.368 20.618 1.00 97.06 281 TYR A O 1
ATOM 2311 N N . PHE A 1 282 ? -2.326 -0.925 20.072 1.00 96.31 282 PHE A N 1
ATOM 2312 C CA . PHE A 1 282 ? -2.938 -0.259 21.226 1.00 96.31 282 PHE A CA 1
ATOM 2313 C C . PHE A 1 282 ? -2.714 -0.984 22.556 1.00 96.31 282 PHE A C 1
ATOM 2315 O O . PHE A 1 282 ? -2.658 -0.328 23.593 1.00 96.31 282 PHE A O 1
ATOM 2322 N N . LEU A 1 283 ? -2.554 -2.310 22.548 1.00 94.62 283 LEU A N 1
ATOM 2323 C CA . LEU A 1 283 ? -2.227 -3.074 23.757 1.00 94.62 283 LEU A CA 1
ATOM 2324 C C . LEU A 1 283 ? -0.714 -3.237 23.958 1.00 94.62 283 LEU A C 1
ATOM 2326 O O . LEU A 1 283 ? -0.284 -3.694 25.015 1.00 94.62 283 LEU A O 1
ATOM 2330 N N . GLY A 1 284 ? 0.104 -2.886 22.960 1.00 94.56 284 GLY A N 1
ATOM 2331 C CA . GLY A 1 284 ? 1.564 -2.951 23.042 1.00 94.56 284 GLY A CA 1
ATOM 2332 C C . GLY A 1 284 ? 2.135 -4.370 23.156 1.00 94.56 284 GLY A C 1
ATOM 2333 O O . GLY A 1 284 ? 3.256 -4.537 23.634 1.00 94.56 284 GLY A O 1
ATOM 2334 N N . ARG A 1 285 ? 1.379 -5.401 22.752 1.00 94.19 285 ARG A N 1
ATOM 2335 C CA . ARG A 1 285 ? 1.791 -6.815 22.809 1.00 94.19 285 ARG A CA 1
ATOM 2336 C C . ARG A 1 285 ? 1.161 -7.649 21.697 1.00 94.19 285 ARG A C 1
ATOM 2338 O O . ARG A 1 285 ? 0.133 -7.278 21.139 1.00 94.19 285 ARG A O 1
ATOM 2345 N N . ASN A 1 286 ? 1.738 -8.819 21.430 1.00 94.00 286 ASN A N 1
ATOM 2346 C CA . ASN A 1 286 ? 1.094 -9.821 20.583 1.00 94.00 286 ASN A CA 1
ATOM 2347 C C . ASN A 1 286 ? -0.146 -10.414 21.271 1.00 94.00 286 ASN A C 1
ATOM 2349 O O . ASN A 1 286 ? -0.217 -10.512 22.501 1.00 94.00 286 ASN A O 1
ATOM 2353 N N . GLU A 1 287 ? -1.127 -10.796 20.460 1.00 93.62 287 GLU A N 1
ATOM 2354 C CA . GLU A 1 287 ? -2.304 -11.532 20.899 1.00 93.62 287 GLU A CA 1
ATOM 2355 C C . GLU A 1 287 ? -1.952 -12.972 21.281 1.00 93.62 287 GLU A C 1
ATOM 2357 O O . GLU A 1 287 ? -1.028 -13.586 20.744 1.00 93.62 287 GLU A O 1
ATOM 2362 N N . THR A 1 288 ? -2.735 -13.518 22.199 1.00 93.31 288 THR A N 1
ATOM 2363 C CA . THR A 1 288 ? -2.694 -14.915 22.627 1.00 93.31 288 THR A CA 1
ATOM 2364 C C . THR A 1 288 ? -4.028 -15.586 22.307 1.00 93.31 288 THR A C 1
ATOM 2366 O O . THR A 1 288 ? -4.994 -14.928 21.919 1.00 93.31 288 THR A O 1
ATOM 2369 N N . LEU A 1 289 ? -4.125 -16.900 22.519 1.00 91.88 289 LEU A N 1
ATOM 2370 C CA . LEU A 1 289 ? -5.400 -17.610 22.364 1.00 91.88 289 LEU A CA 1
ATOM 2371 C C . LEU A 1 289 ? -6.493 -17.080 23.310 1.00 91.88 289 LEU A C 1
ATOM 2373 O O . LEU A 1 289 ? -7.669 -17.126 22.958 1.00 91.88 289 LEU A O 1
ATOM 2377 N N . ALA A 1 290 ? -6.118 -16.533 24.471 1.00 91.25 290 ALA A N 1
ATOM 2378 C CA . ALA A 1 290 ? -7.061 -15.941 25.419 1.00 91.25 290 ALA A CA 1
ATOM 2379 C C . ALA A 1 290 ? -7.721 -14.656 24.883 1.00 91.25 290 ALA A C 1
ATOM 2381 O O . ALA A 1 290 ? -8.832 -14.323 25.280 1.00 91.25 290 ALA A O 1
ATOM 2382 N N . ASP A 1 291 ? -7.084 -13.968 23.931 1.00 95.25 291 ASP A N 1
ATOM 2383 C CA . ASP A 1 291 ? -7.596 -12.724 23.346 1.00 95.25 291 ASP A CA 1
ATOM 2384 C C . ASP A 1 291 ? -8.619 -12.962 22.220 1.00 95.25 291 ASP A C 1
ATOM 2386 O O . ASP A 1 291 ? -9.125 -12.009 21.623 1.00 95.25 291 ASP A O 1
ATOM 2390 N N . ALA A 1 292 ? -8.948 -14.222 21.906 1.00 95.44 292 ALA A N 1
ATOM 2391 C CA . ALA A 1 292 ? -9.831 -14.565 20.793 1.00 95.44 292 ALA A CA 1
ATOM 2392 C C . ALA A 1 292 ? -11.217 -13.905 20.908 1.00 95.44 292 ALA A C 1
ATOM 2394 O O . ALA A 1 292 ? -11.729 -13.371 19.922 1.00 95.44 292 ALA A O 1
ATOM 2395 N N . SER A 1 293 ? -11.817 -13.897 22.102 1.00 96.19 293 SER A N 1
ATOM 2396 C CA . SER A 1 293 ? -13.123 -13.265 22.337 1.00 96.19 293 SER A CA 1
ATOM 2397 C C . SER A 1 293 ? -13.069 -11.744 22.163 1.00 96.19 293 SER A C 1
ATOM 2399 O O . SER A 1 293 ? -13.990 -11.167 21.580 1.00 96.19 293 SER A O 1
ATOM 2401 N N . VAL A 1 294 ? -11.975 -11.108 22.595 1.00 96.75 294 VAL A N 1
ATOM 2402 C CA . VAL A 1 294 ? -11.735 -9.666 22.444 1.00 96.75 294 VAL A CA 1
ATOM 2403 C C . VAL A 1 294 ? -11.568 -9.293 20.977 1.00 96.75 294 VAL A C 1
ATOM 2405 O O . VAL A 1 294 ? -12.233 -8.373 20.506 1.00 96.75 294 VAL A O 1
ATOM 2408 N N . LEU A 1 295 ? -10.762 -10.041 20.220 1.00 98.06 295 LEU A N 1
ATOM 2409 C CA . LEU A 1 295 ? -10.591 -9.812 18.783 1.00 98.06 295 LEU A CA 1
ATOM 2410 C C . LEU A 1 295 ? -11.906 -9.997 18.016 1.00 98.06 295 LEU A C 1
ATOM 2412 O O . LEU A 1 295 ? -12.224 -9.190 17.150 1.00 98.06 295 LEU A O 1
ATOM 2416 N N . GLN A 1 296 ? -12.707 -11.009 18.360 1.00 98.12 296 GLN A N 1
ATOM 2417 C CA . GLN A 1 296 ? -14.031 -11.202 17.763 1.00 98.12 296 GLN A CA 1
ATOM 2418 C C . GLN A 1 296 ? -15.012 -10.075 18.120 1.00 98.12 296 GLN A C 1
ATOM 2420 O O . GLN A 1 296 ? -15.843 -9.700 17.294 1.00 98.12 296 GLN A O 1
ATOM 2425 N N . ALA A 1 297 ? -14.957 -9.548 19.346 1.00 98.38 297 ALA A N 1
ATOM 2426 C CA . ALA A 1 297 ? -15.781 -8.413 19.755 1.00 98.38 297 ALA A CA 1
ATOM 2427 C C . ALA A 1 297 ? -15.383 -7.135 19.003 1.00 98.38 297 ALA A C 1
ATOM 2429 O O . ALA A 1 297 ? -16.257 -6.473 18.447 1.00 98.38 297 ALA A O 1
ATOM 2430 N N . ALA A 1 298 ? -14.082 -6.864 18.904 1.00 98.56 298 ALA A N 1
ATOM 2431 C CA . ALA A 1 298 ? -13.517 -5.751 18.149 1.00 98.56 298 ALA A CA 1
ATOM 2432 C C . ALA A 1 298 ? -13.872 -5.827 16.653 1.00 98.56 298 ALA A C 1
ATOM 2434 O O . ALA A 1 298 ? -14.293 -4.837 16.056 1.00 98.56 298 ALA A O 1
ATOM 2435 N N . ASP A 1 299 ? -13.790 -7.022 16.063 1.00 98.62 299 ASP A N 1
ATOM 2436 C CA . ASP A 1 299 ? -14.198 -7.292 14.682 1.00 98.62 299 ASP A CA 1
ATOM 2437 C C . ASP A 1 299 ? -15.688 -6.983 14.449 1.00 98.62 299 ASP A C 1
ATOM 2439 O O . ASP A 1 299 ? -16.042 -6.293 13.492 1.00 98.62 299 ASP A O 1
ATOM 2443 N N . ARG A 1 300 ? -16.566 -7.426 15.362 1.00 98.69 300 ARG A N 1
ATOM 2444 C CA . ARG A 1 300 ? -18.006 -7.124 15.309 1.00 98.69 300 ARG A CA 1
ATOM 2445 C C . ARG A 1 300 ? -18.297 -5.638 15.503 1.00 98.69 300 ARG A C 1
ATOM 2447 O O . ARG A 1 300 ? -19.148 -5.111 14.795 1.00 98.69 300 ARG A O 1
ATOM 2454 N N . ALA A 1 301 ? -17.614 -4.965 16.430 1.00 98.62 301 ALA A N 1
ATOM 2455 C CA . ALA A 1 301 ? -17.762 -3.525 16.649 1.00 98.62 301 ALA A CA 1
ATOM 2456 C C . ALA A 1 301 ? -17.394 -2.737 15.385 1.00 98.62 301 ALA A C 1
ATOM 2458 O O . ALA A 1 301 ? -18.144 -1.856 14.963 1.00 98.62 301 ALA A O 1
ATOM 2459 N N . TYR A 1 302 ? -16.299 -3.122 14.723 1.00 98.75 302 TYR A N 1
ATOM 2460 C CA . TYR A 1 302 ? -15.897 -2.552 13.441 1.00 98.75 302 TYR A CA 1
ATOM 2461 C C . TYR A 1 302 ? -16.976 -2.751 12.363 1.00 98.75 302 TYR A C 1
ATOM 2463 O O . TYR A 1 302 ? -17.367 -1.793 11.708 1.00 98.75 302 TYR A O 1
ATOM 2471 N N . VAL A 1 303 ? -17.519 -3.962 12.194 1.00 98.56 303 VAL A N 1
ATOM 2472 C CA . VAL A 1 303 ? -18.550 -4.227 11.165 1.00 98.56 303 VAL A CA 1
ATOM 2473 C C . VAL A 1 303 ? -19.860 -3.502 11.462 1.00 98.56 303 VAL A C 1
ATOM 2475 O O . VAL A 1 303 ? -20.402 -2.826 10.590 1.00 98.56 303 VAL A O 1
ATOM 2478 N N . ASN A 1 304 ? -20.364 -3.612 12.692 1.00 98.62 304 ASN A N 1
ATOM 2479 C CA . ASN A 1 304 ? -21.669 -3.071 13.077 1.00 98.62 304 ASN A CA 1
ATOM 2480 C C . ASN A 1 304 ? -21.712 -1.538 13.044 1.00 98.62 304 ASN A C 1
ATOM 2482 O O . ASN A 1 304 ? -22.785 -0.963 12.878 1.00 98.62 304 ASN A O 1
ATOM 2486 N N . SER A 1 305 ? -20.559 -0.882 13.183 1.00 98.62 305 SER A N 1
ATOM 2487 C CA . SER A 1 305 ? -20.422 0.574 13.070 1.00 98.62 305 SER A CA 1
ATOM 2488 C C . SER A 1 305 ? -20.240 1.071 11.630 1.00 98.62 305 SER A C 1
ATOM 2490 O O . SER A 1 305 ? -20.065 2.267 11.414 1.00 98.62 305 SER A O 1
ATOM 2492 N N . GLY A 1 306 ? -20.274 0.184 10.628 1.00 98.38 306 GLY A N 1
ATOM 2493 C CA . GLY A 1 306 ? -20.002 0.556 9.237 1.00 98.38 306 GLY A CA 1
ATOM 2494 C C . GLY A 1 306 ? -18.514 0.783 8.955 1.00 98.38 306 GLY A C 1
ATOM 2495 O O . GLY A 1 306 ? -18.162 1.591 8.098 1.00 98.38 306 GLY A O 1
ATOM 2496 N N . GLY A 1 307 ? -17.634 0.088 9.678 1.00 98.44 307 GLY A N 1
ATOM 2497 C CA . GLY A 1 307 ? -16.186 0.117 9.491 1.00 98.44 307 GLY A CA 1
ATOM 2498 C C . GLY A 1 307 ? -15.477 1.302 10.145 1.00 98.44 307 GLY A C 1
ATOM 2499 O O . GLY A 1 307 ? -14.466 1.759 9.603 1.00 98.44 307 GLY A O 1
ATOM 2500 N N . SER A 1 308 ? -15.990 1.793 11.278 1.00 98.75 308 SER A N 1
ATOM 2501 C CA . SER A 1 308 ? -15.355 2.858 12.063 1.00 98.75 308 SER A CA 1
ATOM 2502 C C . SER A 1 308 ? -14.111 2.339 12.783 1.00 98.75 308 SER A C 1
ATOM 2504 O O . SER A 1 308 ? -14.147 1.357 13.531 1.00 98.75 308 SER A O 1
ATOM 2506 N N . PHE A 1 309 ? -12.988 3.025 12.578 1.00 98.50 309 PHE A N 1
ATOM 2507 C CA . PHE A 1 309 ? -11.762 2.768 13.320 1.00 98.50 309 PHE A CA 1
ATOM 2508 C C . PHE A 1 309 ? -11.872 3.261 14.764 1.00 98.50 309 PHE A C 1
ATOM 2510 O O . PHE A 1 309 ? -11.314 2.630 15.660 1.00 98.50 309 PHE A O 1
ATOM 2517 N N . ARG A 1 310 ? -12.624 4.340 15.024 1.00 98.44 310 ARG A N 1
ATOM 2518 C CA . ARG A 1 310 ? -12.863 4.814 16.399 1.00 98.44 310 ARG A CA 1
ATOM 2519 C C . ARG A 1 310 ? -13.595 3.770 17.233 1.00 98.44 310 ARG A C 1
ATOM 2521 O O . ARG A 1 310 ? -13.136 3.467 18.330 1.00 98.44 310 ARG A O 1
ATOM 2528 N N . GLU A 1 311 ? -14.664 3.176 16.708 1.00 98.69 311 GLU A N 1
ATOM 2529 C CA . GLU A 1 311 ? -15.417 2.128 17.410 1.00 98.69 311 GLU A CA 1
ATOM 2530 C C . GLU A 1 311 ? -14.580 0.860 17.622 1.00 98.69 311 GLU A C 1
ATOM 2532 O O . GLU A 1 311 ? -14.634 0.247 18.690 1.00 98.69 311 GLU A O 1
ATOM 2537 N N . LEU A 1 312 ? -13.728 0.504 16.652 1.00 98.62 312 LEU A N 1
ATOM 2538 C CA . LEU A 1 312 ? -12.731 -0.554 16.830 1.00 98.62 312 LEU A CA 1
ATOM 2539 C C . LEU A 1 312 ? -11.799 -0.253 18.015 1.00 98.62 312 LEU A C 1
ATOM 2541 O O . LEU A 1 312 ? -11.614 -1.102 18.887 1.00 98.62 312 LEU A O 1
ATOM 2545 N N . VAL A 1 313 ? -11.231 0.953 18.072 1.00 98.25 313 VAL A N 1
ATOM 2546 C CA . VAL A 1 313 ? -10.327 1.353 19.159 1.00 98.25 313 VAL A CA 1
ATOM 2547 C C . VAL A 1 313 ? -11.059 1.389 20.502 1.00 98.25 313 VAL A C 1
ATOM 2549 O O . VAL A 1 313 ? -10.542 0.844 21.473 1.00 98.25 313 VAL A O 1
ATOM 2552 N N . ILE A 1 314 ? -12.275 1.941 20.573 1.00 98.38 314 ILE A N 1
ATOM 2553 C CA . ILE A 1 314 ? -13.093 1.934 21.798 1.00 98.38 314 ILE A CA 1
ATOM 2554 C C . ILE A 1 314 ? -13.325 0.498 22.275 1.00 98.38 314 ILE A C 1
ATOM 2556 O O . ILE A 1 314 ? -13.101 0.206 23.450 1.00 98.38 314 ILE A O 1
ATOM 2560 N N . SER A 1 315 ? -13.700 -0.419 21.377 1.00 98.44 315 SER A N 1
ATOM 2561 C CA . SER A 1 315 ? -13.905 -1.828 21.727 1.00 98.44 315 SER A CA 1
ATOM 2562 C C . SER A 1 315 ? -12.641 -2.493 22.277 1.00 98.44 315 SER A C 1
ATOM 2564 O O . SER A 1 315 ? -12.748 -3.351 23.150 1.00 98.44 315 SER A O 1
ATOM 2566 N N . LEU A 1 316 ? -11.454 -2.131 21.782 1.00 97.88 316 LEU A N 1
ATOM 2567 C CA . LEU A 1 316 ? -10.184 -2.668 22.277 1.00 97.88 316 LEU A CA 1
ATOM 2568 C C . LEU A 1 316 ? -9.816 -2.077 23.644 1.00 97.88 316 LEU A C 1
ATOM 2570 O O . LEU A 1 316 ? -9.492 -2.823 24.566 1.00 97.88 316 LEU A O 1
ATOM 2574 N N . LEU A 1 317 ? -9.908 -0.754 23.798 1.00 96.75 317 LEU A N 1
ATOM 2575 C CA . LEU A 1 317 ? -9.516 -0.036 25.019 1.00 96.75 317 LEU A CA 1
ATOM 2576 C C . LEU A 1 317 ? -10.486 -0.237 26.194 1.00 96.75 317 LEU A C 1
ATOM 2578 O O . LEU A 1 317 ? -10.150 0.073 27.333 1.00 96.75 317 LEU A O 1
ATOM 2582 N N . THR A 1 318 ? -11.684 -0.756 25.932 1.00 96.81 318 THR A N 1
ATOM 2583 C CA . THR A 1 318 ? -12.674 -1.116 26.962 1.00 96.81 318 THR A CA 1
ATOM 2584 C C . THR A 1 318 ? -12.729 -2.620 27.242 1.00 96.81 318 THR A C 1
ATOM 2586 O O . THR A 1 318 ? -13.548 -3.061 28.044 1.00 96.81 318 THR A O 1
ATOM 2589 N N . SER A 1 319 ? -11.867 -3.414 26.598 1.00 96.06 319 SER A N 1
ATOM 2590 C CA . SER A 1 319 ? -11.821 -4.867 26.776 1.00 96.06 319 SER A CA 1
ATOM 2591 C C . SER A 1 319 ? -11.054 -5.290 28.029 1.00 96.06 319 SER A C 1
ATOM 2593 O O . SER A 1 319 ? -10.125 -4.607 28.467 1.00 96.06 319 SER A O 1
ATOM 2595 N N . ASP A 1 320 ? -11.364 -6.481 28.544 1.00 91.81 320 ASP A N 1
ATOM 2596 C CA . ASP A 1 320 ? -10.631 -7.077 29.666 1.00 91.81 320 ASP A CA 1
ATOM 2597 C C . ASP A 1 320 ? -9.133 -7.227 29.368 1.00 91.81 320 ASP A C 1
ATOM 2599 O O . ASP A 1 320 ? -8.308 -6.984 30.245 1.00 91.81 320 ASP A O 1
ATOM 2603 N N . SER A 1 321 ? -8.770 -7.541 28.117 1.00 91.12 321 SER A N 1
ATOM 2604 C CA . SER A 1 321 ? -7.373 -7.646 27.670 1.00 91.12 321 SER A CA 1
ATOM 2605 C C . SER A 1 321 ? -6.586 -6.337 27.786 1.00 91.12 321 SER A C 1
ATOM 2607 O O . SER A 1 321 ? -5.354 -6.381 27.767 1.00 91.12 321 SER A O 1
ATOM 2609 N N . PHE A 1 322 ? -7.275 -5.193 27.860 1.00 92.31 322 PHE A N 1
ATOM 2610 C CA . PHE A 1 322 ? -6.676 -3.880 28.095 1.00 92.31 322 PHE A CA 1
ATOM 2611 C C . PHE A 1 322 ? -6.779 -3.459 29.567 1.00 92.31 322 PHE A C 1
ATOM 2613 O O . PHE A 1 322 ? -5.814 -2.947 30.132 1.00 92.31 322 PHE A O 1
ATOM 2620 N N . LEU A 1 323 ? -7.941 -3.673 30.191 1.00 91.81 323 LEU A N 1
ATOM 2621 C CA . LEU A 1 323 ? -8.225 -3.225 31.557 1.00 91.81 323 LEU A CA 1
ATOM 2622 C C . LEU A 1 323 ? -7.503 -4.049 32.627 1.00 91.81 323 LEU A C 1
ATOM 2624 O O . LEU A 1 323 ? -7.184 -3.523 33.696 1.00 91.81 323 LEU A O 1
ATOM 2628 N N . TYR A 1 324 ? -7.240 -5.324 32.351 1.00 86.56 324 TYR A N 1
ATOM 2629 C CA . TYR A 1 324 ? -6.641 -6.250 33.299 1.00 86.56 324 TYR A CA 1
ATOM 2630 C C . TYR A 1 324 ? -5.331 -6.818 32.763 1.00 86.56 324 TYR A C 1
ATOM 2632 O O . TYR A 1 324 ? -5.174 -7.117 31.580 1.00 86.56 324 TYR A O 1
ATOM 2640 N N . ARG A 1 325 ? -4.376 -7.009 33.675 1.00 74.00 325 ARG A N 1
ATOM 2641 C CA . ARG A 1 325 ? -3.139 -7.739 33.408 1.00 74.00 325 ARG A CA 1
ATOM 2642 C C . ARG A 1 325 ? -3.226 -9.089 34.101 1.00 74.00 325 ARG A C 1
ATOM 2644 O O . ARG A 1 325 ? -3.399 -9.133 35.316 1.00 74.00 325 ARG A O 1
ATOM 2651 N N . VAL A 1 326 ? -3.081 -10.167 33.338 1.00 72.06 326 VAL A N 1
ATOM 2652 C CA . VAL A 1 326 ? -2.902 -11.502 33.915 1.00 72.06 326 VAL A CA 1
ATOM 2653 C C . VAL A 1 326 ? -1.544 -11.519 34.614 1.00 72.06 326 VAL A C 1
ATOM 2655 O O . VAL A 1 326 ? -0.528 -11.159 34.012 1.00 72.06 326 VAL A O 1
ATOM 2658 N N . VAL A 1 327 ? -1.548 -11.842 35.903 1.00 75.94 327 VAL A N 1
ATOM 2659 C CA . VAL A 1 327 ? -0.336 -12.148 36.662 1.00 75.94 327 VAL A CA 1
ATOM 2660 C C . VAL A 1 327 ? -0.194 -13.659 36.591 1.00 75.94 327 VAL A C 1
ATOM 2662 O O . VAL A 1 327 ? -1.122 -14.364 36.975 1.00 75.94 327 VAL A O 1
ATOM 2665 N N . ASP A 1 328 ? 0.908 -14.134 36.018 1.00 68.81 328 ASP A N 1
ATOM 2666 C CA . ASP A 1 328 ? 1.218 -15.561 36.026 1.00 68.81 328 ASP A CA 1
ATOM 2667 C C . ASP A 1 328 ? 1.544 -15.965 37.477 1.00 68.81 328 ASP A C 1
ATOM 2669 O O . ASP A 1 328 ? 2.424 -15.351 38.091 1.00 68.81 328 ASP A O 1
ATOM 2673 N N . ASP A 1 329 ? 0.796 -16.933 38.018 1.00 53.12 329 ASP A N 1
ATOM 2674 C CA . ASP A 1 329 ? 1.006 -17.526 39.351 1.00 53.12 329 ASP A CA 1
ATOM 2675 C C . ASP A 1 329 ? 2.204 -18.491 39.389 1.00 53.12 329 ASP A C 1
ATOM 2677 O O . ASP A 1 329 ? 2.395 -19.259 38.411 1.00 53.12 329 ASP A O 1
#